Protein AF-A0A536RAP9-F1 (afdb_monomer_lite)

Secondary structure (DSSP, 8-state):
------SSSSHHHHHHHHTTSS----------S----TTHHHHHHHHHHHHHHH-HHHHHHTTPPTT-S--PPPHHHHHHHHHHHHHHHHHHHHHHHHHHTT--SHHHHHHHHHHHHHHHHHHHHHHHHHH--HHHHHHHHHHHHHHHHHHHHHHTTSPP-HHHHHHHHHHHTPPP-------EEEEEEEESSHHHHHHHHHHTT--TTEEE-SSSSEEEEEEEESSSS--

pLDDT: mean 78.61, std 17.73, range [31.3, 97.19]

Structure (mmCIF, N/CA/C/O backbone):
data_AF-A0A536RAP9-F1
#
_entry.id   AF-A0A536RAP9-F1
#
loop_
_atom_site.group_PDB
_atom_site.id
_atom_site.type_symbol
_atom_site.label_atom_id
_atom_site.label_alt_id
_atom_site.label_comp_id
_atom_site.label_asym_id
_atom_site.label_entity_id
_atom_site.label_seq_id
_atom_site.pdbx_PDB_ins_code
_atom_site.Cartn_x
_atom_site.Cartn_y
_atom_site.Cartn_z
_atom_site.occupancy
_atom_site.B_iso_or_equiv
_atom_site.auth_seq_id
_atom_site.auth_comp_id
_atom_site.auth_asym_id
_atom_site.auth_atom_id
_atom_site.pdbx_PDB_model_num
ATOM 1 N N . MET A 1 1 ? 15.171 -56.884 -72.471 1.00 35.56 1 MET A N 1
ATOM 2 C CA . MET A 1 1 ? 15.468 -56.723 -71.031 1.00 35.56 1 MET A CA 1
ATOM 3 C C . MET A 1 1 ? 15.662 -55.242 -70.742 1.00 35.56 1 MET A C 1
ATOM 5 O O . MET A 1 1 ? 16.452 -54.644 -71.452 1.00 35.56 1 MET A O 1
ATOM 9 N N . SER A 1 2 ? 14.926 -54.726 -69.743 1.00 38.09 2 SER A N 1
ATOM 10 C CA . SER A 1 2 ? 15.076 -53.452 -68.998 1.00 38.09 2 SER A CA 1
ATOM 11 C C . SER A 1 2 ? 15.139 -52.134 -69.790 1.00 38.09 2 SER A C 1
ATOM 13 O O . SER A 1 2 ? 15.926 -51.990 -70.705 1.00 38.09 2 SER A O 1
ATOM 15 N N . GLY A 1 3 ? 14.389 -51.076 -69.483 1.00 31.30 3 GLY A N 1
ATOM 16 C CA . GLY A 1 3 ? 13.709 -50.692 -68.243 1.00 31.30 3 GLY A CA 1
ATOM 17 C C . GLY A 1 3 ? 13.968 -49.192 -68.015 1.00 31.30 3 GLY A C 1
ATOM 18 O O . GLY A 1 3 ? 15.116 -48.763 -68.017 1.00 31.30 3 GLY A O 1
ATOM 19 N N . ALA A 1 4 ? 12.904 -48.398 -67.894 1.00 44.09 4 ALA A N 1
ATOM 20 C CA . ALA A 1 4 ? 12.899 -46.932 -67.800 1.00 44.09 4 ALA A CA 1
ATOM 21 C C . ALA A 1 4 ? 13.777 -46.334 -66.676 1.00 44.09 4 ALA A C 1
ATOM 23 O O . ALA A 1 4 ? 13.925 -46.960 -65.625 1.00 44.09 4 ALA A O 1
ATOM 24 N N . PRO A 1 5 ? 14.207 -45.057 -66.816 1.00 43.62 5 PRO A N 1
ATOM 25 C CA . PRO A 1 5 ? 14.126 -44.167 -65.655 1.00 43.62 5 PRO A CA 1
ATOM 26 C C . PRO A 1 5 ? 13.826 -42.689 -66.007 1.00 43.62 5 PRO A C 1
ATOM 28 O O . PRO A 1 5 ? 14.612 -41.802 -65.699 1.00 43.62 5 PRO A O 1
ATOM 31 N N . THR A 1 6 ? 12.659 -42.364 -66.568 1.00 46.41 6 THR A N 1
ATOM 32 C CA . THR A 1 6 ? 12.178 -40.959 -66.672 1.00 46.41 6 THR A CA 1
ATOM 33 C C . THR A 1 6 ? 11.353 -40.495 -65.461 1.00 46.41 6 THR A C 1
ATOM 35 O O . THR A 1 6 ? 10.702 -39.457 -65.503 1.00 46.41 6 THR A O 1
ATOM 38 N N . ARG A 1 7 ? 11.394 -41.225 -64.335 1.00 47.66 7 ARG A N 1
ATOM 39 C CA . ARG A 1 7 ? 10.591 -40.940 -63.123 1.00 47.66 7 ARG A CA 1
ATOM 40 C C . ARG A 1 7 ? 11.354 -40.374 -61.915 1.00 47.66 7 ARG A C 1
ATOM 42 O O . ARG A 1 7 ? 10.775 -40.300 -60.839 1.00 47.66 7 ARG A O 1
ATOM 49 N N . ARG A 1 8 ? 12.625 -39.969 -62.043 1.00 47.34 8 ARG A N 1
ATOM 50 C CA . ARG A 1 8 ? 13.428 -39.513 -60.880 1.00 47.34 8 ARG A CA 1
ATOM 51 C C . ARG A 1 8 ? 13.835 -38.039 -60.846 1.00 47.34 8 ARG A C 1
ATOM 53 O O . ARG A 1 8 ? 14.345 -37.611 -59.822 1.00 47.34 8 ARG A O 1
ATOM 60 N N . ALA A 1 9 ? 13.569 -37.248 -61.885 1.00 45.75 9 ALA A N 1
ATOM 61 C CA . ALA A 1 9 ? 13.972 -35.834 -61.901 1.00 45.75 9 ALA A CA 1
ATOM 62 C C . ALA A 1 9 ? 12.904 -34.857 -61.363 1.00 45.75 9 ALA A C 1
ATOM 64 O O . ALA A 1 9 ? 13.236 -33.743 -60.975 1.00 45.75 9 ALA A O 1
ATOM 65 N N . LEU A 1 10 ? 11.631 -35.266 -61.292 1.00 44.78 10 LEU A N 1
ATOM 66 C CA . LEU A 1 10 ? 10.524 -34.401 -60.843 1.00 44.78 10 LEU A CA 1
ATOM 67 C C . LEU A 1 10 ? 10.260 -34.447 -59.329 1.00 44.78 10 LEU A C 1
ATOM 69 O O . LEU A 1 10 ? 9.594 -33.562 -58.802 1.00 44.78 10 LEU A O 1
ATOM 73 N N . ALA A 1 11 ? 10.806 -35.433 -58.611 1.00 46.78 11 ALA A N 1
ATOM 74 C CA . ALA A 1 11 ? 10.650 -35.532 -57.157 1.00 46.78 11 ALA A CA 1
ATOM 75 C C . ALA A 1 11 ? 11.582 -34.573 -56.388 1.00 46.78 11 ALA A C 1
ATOM 77 O O . ALA A 1 11 ? 11.271 -34.167 -55.272 1.00 46.78 11 ALA A O 1
ATOM 78 N N . SER A 1 12 ? 12.703 -34.169 -56.992 1.00 48.41 12 SER A N 1
ATOM 79 C CA . SER A 1 12 ? 13.736 -33.351 -56.339 1.00 48.41 12 SER A CA 1
ATOM 80 C C . SER A 1 12 ? 13.372 -31.866 -56.259 1.00 48.41 12 SER A C 1
ATOM 82 O O . SER A 1 12 ? 13.801 -31.179 -55.339 1.00 48.41 12 SER A O 1
ATOM 84 N N . VAL A 1 13 ? 12.565 -31.367 -57.201 1.00 50.75 13 VAL A N 1
ATOM 85 C CA . VAL A 1 13 ? 12.157 -29.950 -57.242 1.00 50.75 13 VAL A CA 1
ATOM 86 C C . VAL A 1 13 ? 11.008 -29.678 -56.263 1.00 50.75 13 VAL A C 1
ATOM 88 O O . VAL A 1 13 ? 10.956 -28.616 -55.651 1.00 50.75 13 VAL A O 1
ATOM 91 N N . PHE A 1 14 ? 10.138 -30.664 -56.021 1.00 46.69 14 PHE A N 1
ATOM 92 C CA . PHE A 1 14 ? 9.034 -30.529 -55.062 1.00 46.69 14 PHE A CA 1
ATOM 93 C C . PHE A 1 14 ? 9.473 -30.685 -53.594 1.00 46.69 14 PHE A C 1
ATOM 95 O O . PHE A 1 14 ? 8.841 -30.123 -52.703 1.00 46.69 14 PHE A O 1
ATOM 102 N N . ALA A 1 15 ? 10.582 -31.386 -53.329 1.00 49.09 15 ALA A N 1
ATOM 103 C CA . ALA A 1 15 ? 11.133 -31.540 -51.978 1.00 49.09 15 ALA A CA 1
ATOM 104 C C . ALA A 1 15 ? 11.856 -30.277 -51.459 1.00 49.09 15 ALA A C 1
ATOM 106 O O . ALA A 1 15 ? 11.928 -30.067 -50.251 1.00 49.09 15 ALA A O 1
ATOM 107 N N . LEU A 1 16 ? 12.340 -29.404 -52.351 1.00 47.31 16 LEU A N 1
ATOM 108 C CA . LEU A 1 16 ? 12.947 -28.115 -51.984 1.00 47.31 16 LEU A CA 1
ATOM 109 C C . LEU A 1 16 ? 11.912 -27.003 -51.746 1.00 47.31 16 LEU A C 1
ATOM 111 O O . LEU A 1 16 ? 12.182 -26.079 -50.986 1.00 47.31 16 LEU A O 1
ATOM 115 N N . ALA A 1 17 ? 10.711 -27.114 -52.323 1.00 50.09 17 ALA A N 1
ATOM 116 C CA . ALA A 1 17 ? 9.630 -26.155 -52.090 1.00 50.09 17 ALA A CA 1
ATOM 117 C C . ALA A 1 17 ? 8.952 -26.335 -50.715 1.00 50.09 17 ALA A C 1
ATOM 119 O O . ALA A 1 17 ? 8.478 -25.364 -50.133 1.00 50.09 17 ALA A O 1
ATOM 120 N N . PHE A 1 18 ? 8.953 -27.552 -50.154 1.00 46.41 18 PHE A N 1
ATOM 121 C CA . PHE A 1 18 ? 8.350 -27.829 -48.841 1.00 46.41 18 PHE A CA 1
ATOM 122 C C . PHE A 1 18 ? 9.257 -27.499 -47.645 1.00 46.41 18 PHE A C 1
ATOM 124 O O . PHE A 1 18 ? 8.757 -27.307 -46.540 1.00 46.41 18 PHE A O 1
ATOM 131 N N . LEU A 1 19 ? 10.572 -27.368 -47.851 1.00 45.59 19 LEU A N 1
ATOM 132 C CA . LEU A 1 19 ? 11.508 -26.927 -46.805 1.00 45.59 19 LEU A CA 1
ATOM 133 C C . LEU A 1 19 ? 11.604 -25.396 -46.680 1.00 45.59 19 LEU A C 1
ATOM 135 O O . LEU A 1 19 ? 12.139 -24.905 -45.692 1.00 45.59 19 LEU A O 1
ATOM 139 N N . ALA A 1 20 ? 11.037 -24.640 -47.626 1.00 45.09 20 ALA A N 1
ATOM 140 C CA . ALA A 1 20 ? 10.973 -23.178 -47.570 1.00 45.09 20 ALA A CA 1
ATOM 141 C C . ALA A 1 20 ? 9.723 -22.637 -46.839 1.00 45.09 20 ALA A C 1
ATOM 143 O O . ALA A 1 20 ? 9.611 -21.434 -46.633 1.00 45.09 20 ALA A O 1
ATOM 144 N N . SER A 1 21 ? 8.790 -23.507 -46.423 1.00 42.50 21 SER A N 1
ATOM 145 C CA . SER A 1 21 ? 7.551 -23.114 -45.725 1.00 42.50 21 SER A CA 1
ATOM 146 C C . SER A 1 21 ? 7.625 -23.237 -44.193 1.00 42.50 21 SER A C 1
ATOM 148 O O . SER A 1 21 ? 6.618 -23.033 -43.515 1.00 42.50 21 SER A O 1
ATOM 150 N N . CYS A 1 22 ? 8.786 -23.578 -43.624 1.00 51.44 22 CYS A N 1
ATOM 151 C CA . CYS A 1 22 ? 8.958 -23.739 -42.172 1.00 51.44 22 CYS A CA 1
ATOM 152 C C . CYS A 1 22 ? 10.172 -22.992 -41.610 1.00 51.44 22 CYS A C 1
ATOM 154 O O . CYS A 1 22 ? 10.685 -23.333 -40.548 1.00 51.44 22 CYS A O 1
ATOM 156 N N . THR A 1 23 ? 10.602 -21.937 -42.291 1.00 48.38 23 THR A N 1
ATOM 157 C CA . THR A 1 23 ? 11.432 -20.904 -41.682 1.00 48.38 23 THR A CA 1
ATOM 158 C C . THR A 1 23 ? 10.703 -19.589 -41.853 1.00 48.38 23 THR A C 1
ATOM 160 O O . THR A 1 23 ? 11.045 -18.778 -42.710 1.00 48.38 23 THR A O 1
ATOM 163 N N . ASP A 1 24 ? 9.700 -19.371 -41.003 1.00 41.91 24 ASP A N 1
ATOM 164 C CA . ASP A 1 24 ? 9.404 -18.017 -40.553 1.00 41.91 24 ASP A CA 1
ATOM 165 C C . ASP A 1 24 ? 10.619 -17.583 -39.722 1.00 41.91 24 ASP A C 1
ATOM 167 O O . ASP A 1 24 ? 10.643 -17.604 -38.492 1.00 41.91 24 ASP A O 1
ATOM 171 N N . SER A 1 25 ? 11.723 -17.309 -40.420 1.00 42.72 25 SER A N 1
ATOM 172 C CA . SER A 1 25 ? 12.807 -16.514 -39.893 1.00 42.72 25 SER A CA 1
ATOM 173 C C . SER A 1 25 ? 12.235 -15.114 -39.804 1.00 42.72 25 SER A C 1
ATOM 175 O O . SER A 1 25 ? 12.499 -14.265 -40.657 1.00 42.72 25 SER A O 1
ATOM 177 N N . GLY A 1 26 ? 11.416 -14.900 -38.772 1.00 42.16 26 GLY A N 1
ATOM 178 C CA . GLY A 1 26 ? 11.190 -13.595 -38.205 1.00 42.16 26 GLY A CA 1
ATOM 179 C C . GLY A 1 26 ? 12.568 -13.065 -37.866 1.00 42.16 26 GLY A C 1
ATOM 180 O O . GLY A 1 26 ? 13.097 -13.319 -36.785 1.00 42.16 26 GLY A O 1
ATOM 181 N N . GLN A 1 27 ? 13.189 -12.389 -38.838 1.00 39.78 27 GLN A N 1
ATOM 182 C CA . GLN A 1 27 ? 14.303 -11.496 -38.592 1.00 39.78 27 GLN A CA 1
ATOM 183 C C . GLN A 1 27 ? 13.917 -10.732 -37.331 1.00 39.78 27 GLN A C 1
ATOM 185 O O . GLN A 1 27 ? 12.792 -10.213 -37.293 1.00 39.78 27 GLN A O 1
ATOM 190 N N . PRO A 1 28 ? 14.774 -10.688 -36.291 1.00 47.03 28 PRO A N 1
ATOM 191 C CA . PRO A 1 28 ? 14.495 -9.823 -35.165 1.00 47.03 28 PRO A CA 1
ATOM 192 C C . PRO A 1 28 ? 14.262 -8.461 -35.796 1.00 47.03 28 PRO A C 1
ATOM 194 O O . PRO A 1 28 ? 15.152 -7.953 -36.486 1.00 47.03 28 PRO A O 1
ATOM 197 N N . LYS A 1 29 ? 13.023 -7.954 -35.690 1.00 47.19 29 LYS A N 1
ATOM 198 C CA . LYS A 1 29 ? 12.680 -6.628 -36.189 1.00 47.19 29 LYS A CA 1
ATOM 199 C C . LYS A 1 29 ? 13.792 -5.752 -35.656 1.00 47.19 29 LYS A C 1
ATOM 201 O O . LYS A 1 29 ? 13.962 -5.681 -34.438 1.00 47.19 29 LYS A O 1
ATOM 206 N N . SER A 1 30 ? 14.600 -5.200 -36.565 1.00 42.44 30 SER A N 1
ATOM 207 C CA . SER A 1 30 ? 15.551 -4.153 -36.227 1.00 42.44 30 SER A CA 1
ATOM 208 C C . SER A 1 30 ? 14.789 -3.240 -35.286 1.00 42.44 30 SER A C 1
ATOM 210 O O . SER A 1 30 ? 13.689 -2.799 -35.637 1.00 42.44 30 SER A O 1
ATOM 212 N N . ALA A 1 31 ? 15.280 -3.120 -34.051 1.00 49.88 31 ALA A N 1
ATOM 213 C CA . ALA A 1 31 ? 14.681 -2.252 -33.065 1.00 49.88 31 ALA A CA 1
ATOM 214 C C . ALA A 1 31 ? 14.751 -0.851 -33.669 1.00 49.88 31 ALA A C 1
ATOM 216 O O . ALA A 1 31 ? 15.762 -0.161 -33.552 1.00 49.88 31 ALA A O 1
ATOM 217 N N . GLY A 1 32 ? 13.689 -0.458 -34.382 1.00 46.69 32 GLY A N 1
ATOM 218 C CA . GLY A 1 32 ? 13.425 0.936 -34.676 1.00 46.69 32 GLY A CA 1
ATOM 219 C C . GLY A 1 32 ? 13.565 1.682 -33.353 1.00 46.69 32 GLY A C 1
ATOM 220 O O . GLY A 1 32 ? 13.280 1.075 -32.313 1.00 46.69 32 GLY A O 1
ATOM 221 N N . PRO A 1 33 ? 14.075 2.925 -33.367 1.00 52.72 33 PRO A N 1
ATOM 222 C CA . PRO A 1 33 ? 14.450 3.652 -32.156 1.00 52.72 33 PRO A CA 1
ATOM 223 C C . PRO A 1 33 ? 13.371 3.432 -31.101 1.00 52.72 33 PRO A C 1
ATOM 225 O O . PRO A 1 33 ? 12.219 3.790 -31.348 1.00 52.72 33 PRO A O 1
ATOM 228 N N . SER A 1 34 ? 13.704 2.703 -30.023 1.00 60.69 34 SER A N 1
ATOM 229 C CA . SER A 1 34 ? 12.669 2.140 -29.158 1.00 60.69 34 SER A CA 1
ATOM 230 C C . SER A 1 34 ? 11.850 3.299 -28.619 1.00 60.69 34 SER A C 1
ATOM 232 O O . SER A 1 34 ? 12.355 4.105 -27.833 1.00 60.69 34 SER A O 1
ATOM 234 N N . ASN A 1 35 ? 10.599 3.404 -29.057 1.00 77.25 35 ASN A N 1
ATOM 235 C CA . ASN A 1 35 ? 9.668 4.404 -28.563 1.00 77.25 35 ASN A CA 1
ATOM 236 C C . ASN A 1 35 ? 9.108 3.942 -27.209 1.00 77.25 35 ASN A C 1
ATOM 238 O O . ASN A 1 35 ? 7.899 3.837 -27.013 1.00 77.25 35 ASN A O 1
ATOM 242 N N . ASP A 1 36 ? 10.015 3.580 -26.307 1.00 83.12 36 ASP A N 1
ATOM 243 C CA . ASP A 1 36 ? 9.719 3.016 -25.001 1.00 83.12 36 ASP A CA 1
ATOM 244 C C . ASP A 1 36 ? 9.837 4.101 -23.916 1.00 83.12 36 ASP A C 1
ATOM 246 O O . ASP A 1 36 ? 10.112 5.276 -24.186 1.00 83.12 36 ASP A O 1
ATOM 250 N N . VAL A 1 37 ? 9.568 3.738 -22.667 1.00 86.56 37 VAL A N 1
ATOM 251 C CA . VAL A 1 37 ? 9.410 4.689 -21.563 1.00 86.56 37 VAL A CA 1
ATOM 252 C C . VAL A 1 37 ? 10.762 5.246 -21.085 1.00 86.56 37 VAL A C 1
ATOM 254 O O . VAL A 1 37 ? 11.442 4.649 -20.252 1.00 86.56 37 VAL A O 1
ATOM 257 N N . ALA A 1 38 ? 11.130 6.451 -21.534 1.00 83.12 38 ALA A N 1
ATOM 258 C CA . ALA A 1 38 ? 12.402 7.101 -21.176 1.00 83.12 38 ALA A CA 1
ATOM 259 C C . ALA A 1 38 ? 12.587 7.368 -19.661 1.00 83.12 38 ALA A C 1
ATOM 261 O O . ALA A 1 38 ? 13.704 7.347 -19.151 1.00 83.12 38 ALA A O 1
ATOM 262 N N . GLY A 1 39 ? 11.495 7.602 -18.922 1.00 86.25 39 GLY A N 1
ATOM 263 C CA . GLY A 1 39 ? 11.512 7.881 -17.476 1.00 86.25 39 GLY A CA 1
ATOM 264 C C . GLY A 1 39 ? 11.499 6.642 -16.571 1.00 86.25 39 GLY A C 1
ATOM 265 O O . GLY A 1 39 ? 11.387 6.776 -15.351 1.00 86.25 39 GLY A O 1
ATOM 266 N N . ALA A 1 40 ? 11.587 5.438 -17.137 1.00 89.25 40 ALA A N 1
ATOM 267 C CA . ALA A 1 40 ? 11.342 4.200 -16.404 1.00 89.25 40 ALA A CA 1
ATOM 268 C C . ALA A 1 40 ? 12.273 3.922 -15.210 1.00 89.25 40 ALA A C 1
ATOM 270 O O . ALA A 1 40 ? 11.765 3.426 -14.206 1.00 89.25 40 ALA A O 1
ATOM 271 N N . PRO A 1 41 ? 13.575 4.282 -15.214 1.00 93.00 41 PRO A N 1
ATOM 272 C CA . PRO A 1 41 ? 14.418 4.111 -14.029 1.00 93.00 41 PRO A CA 1
ATOM 273 C C . PRO A 1 41 ? 13.913 4.879 -12.804 1.00 93.00 41 PRO A C 1
ATOM 275 O O . PRO A 1 41 ? 13.977 4.375 -11.686 1.00 93.00 41 PRO A O 1
ATOM 278 N N . LYS A 1 42 ? 13.369 6.088 -12.997 1.00 94.50 42 LYS A N 1
ATOM 279 C CA . LYS A 1 42 ? 12.765 6.853 -11.900 1.00 94.50 42 LYS A CA 1
ATOM 280 C C . LYS A 1 42 ? 11.480 6.178 -11.419 1.00 94.50 42 LYS A C 1
ATOM 282 O O . LYS A 1 42 ? 11.337 5.954 -10.225 1.00 94.50 42 LYS A O 1
ATOM 287 N N . LEU A 1 43 ? 10.607 5.781 -12.345 1.00 95.06 43 LEU A N 1
ATOM 288 C CA . LEU A 1 43 ? 9.347 5.106 -12.014 1.00 95.06 43 LEU A CA 1
ATOM 289 C C . LEU A 1 43 ? 9.579 3.780 -11.274 1.00 95.06 43 LEU A C 1
ATOM 291 O O . LEU A 1 43 ? 8.853 3.466 -10.338 1.00 95.06 43 LEU A O 1
ATOM 295 N N . ALA A 1 44 ? 10.626 3.034 -11.622 1.00 95.56 44 ALA A N 1
ATOM 296 C CA . ALA A 1 44 ? 11.007 1.825 -10.901 1.00 95.56 44 ALA A CA 1
ATOM 297 C C . ALA A 1 44 ? 11.444 2.123 -9.452 1.00 95.56 44 ALA A C 1
ATOM 299 O O . ALA A 1 44 ? 11.058 1.404 -8.531 1.00 95.56 44 ALA A O 1
ATOM 300 N N . ARG A 1 45 ? 12.200 3.204 -9.218 1.00 95.50 45 ARG A N 1
ATOM 301 C CA . ARG A 1 45 ? 12.564 3.638 -7.856 1.00 95.50 45 ARG A CA 1
ATOM 302 C C . ARG A 1 45 ? 11.350 4.109 -7.058 1.00 95.50 45 ARG A C 1
ATOM 304 O O . ARG A 1 45 ? 11.213 3.716 -5.903 1.00 95.50 45 ARG A O 1
ATOM 311 N N . ASP A 1 46 ? 10.470 4.893 -7.678 1.00 95.12 46 ASP A N 1
ATOM 312 C CA . ASP A 1 46 ? 9.242 5.391 -7.050 1.00 95.12 46 ASP A CA 1
ATOM 313 C C . ASP A 1 46 ? 8.322 4.219 -6.653 1.00 95.12 46 ASP A C 1
ATOM 315 O O . ASP A 1 46 ? 7.834 4.164 -5.523 1.00 95.12 46 ASP A O 1
ATOM 319 N N . ALA A 1 47 ? 8.174 3.213 -7.525 1.00 95.19 47 ALA A N 1
ATOM 320 C CA . ALA A 1 47 ? 7.464 1.973 -7.210 1.00 95.19 47 ALA A CA 1
ATOM 321 C C . ALA A 1 47 ? 8.124 1.196 -6.058 1.00 95.19 47 ALA A C 1
ATOM 323 O O . ALA A 1 47 ? 7.433 0.699 -5.170 1.00 95.19 47 ALA A O 1
ATOM 324 N N . GLY A 1 48 ? 9.458 1.123 -6.030 1.00 92.81 48 GLY A N 1
ATOM 325 C CA . GLY A 1 48 ? 10.198 0.518 -4.920 1.00 92.81 48 GLY A CA 1
ATOM 326 C C . GLY A 1 48 ? 9.941 1.219 -3.583 1.00 92.81 48 GLY A C 1
ATOM 327 O O . GLY A 1 48 ? 9.746 0.551 -2.571 1.00 92.81 48 GLY A O 1
ATOM 328 N N . ALA A 1 49 ? 9.874 2.552 -3.571 1.00 91.75 49 ALA A N 1
ATOM 329 C CA . ALA A 1 49 ? 9.541 3.321 -2.373 1.00 91.75 49 ALA A CA 1
ATOM 330 C C . ALA A 1 49 ? 8.100 3.061 -1.896 1.00 91.75 49 ALA A C 1
ATOM 332 O O . ALA A 1 49 ? 7.874 2.882 -0.699 1.00 91.75 49 ALA A O 1
ATOM 333 N N . LEU A 1 50 ? 7.138 2.972 -2.823 1.00 92.06 50 LEU A N 1
ATOM 334 C CA . LEU A 1 50 ? 5.750 2.613 -2.511 1.00 92.06 50 LEU A CA 1
ATOM 335 C C . LEU A 1 50 ? 5.640 1.207 -1.911 1.00 92.06 50 LEU A C 1
ATOM 337 O O . LEU A 1 50 ? 4.966 1.018 -0.899 1.00 92.06 50 LEU A O 1
ATOM 341 N N . LEU A 1 51 ? 6.335 0.229 -2.495 1.00 91.69 51 LEU A N 1
ATOM 342 C CA . LEU A 1 51 ? 6.348 -1.143 -1.990 1.00 91.69 51 LEU A CA 1
ATOM 343 C C . LEU A 1 51 ? 7.025 -1.244 -0.618 1.00 91.69 51 LEU A C 1
ATOM 345 O O . LEU A 1 51 ? 6.544 -1.996 0.229 1.00 91.69 51 LEU A O 1
ATOM 349 N N . LEU A 1 52 ? 8.086 -0.472 -0.352 1.00 88.56 52 LEU A N 1
ATOM 350 C CA . LEU A 1 52 ? 8.665 -0.366 0.995 1.00 88.56 52 LEU A CA 1
ATOM 351 C C . LEU A 1 52 ? 7.646 0.190 1.992 1.00 88.56 52 LEU A C 1
ATOM 353 O O . LEU A 1 52 ? 7.466 -0.384 3.062 1.00 88.56 52 LEU A O 1
ATOM 357 N N . GLN A 1 53 ? 6.931 1.254 1.623 1.00 84.62 53 GLN A N 1
ATOM 358 C CA . GLN A 1 53 ? 5.916 1.862 2.481 1.00 84.62 53 GLN A CA 1
ATOM 359 C C . GLN A 1 53 ? 4.727 0.925 2.743 1.00 84.62 53 GLN A C 1
ATOM 361 O O . GLN A 1 53 ? 4.154 0.952 3.824 1.00 84.62 53 GLN A O 1
ATOM 366 N N . ALA A 1 54 ? 4.354 0.071 1.791 1.00 84.94 54 ALA A N 1
ATOM 367 C CA . ALA A 1 54 ? 3.324 -0.945 2.004 1.00 84.94 54 ALA A CA 1
ATOM 368 C C . ALA A 1 54 ? 3.850 -2.186 2.755 1.00 84.94 54 ALA A C 1
ATOM 370 O O . ALA A 1 54 ? 3.074 -2.953 3.328 1.00 84.94 54 ALA A O 1
ATOM 371 N N . SER A 1 55 ? 5.166 -2.403 2.791 1.00 81.06 55 SER A N 1
ATOM 372 C CA . SER A 1 55 ? 5.767 -3.566 3.444 1.00 81.06 55 SER A CA 1
ATOM 373 C C . SER A 1 55 ? 5.680 -3.443 4.969 1.00 81.06 55 SER A C 1
ATOM 375 O O . SER A 1 55 ? 6.276 -2.564 5.588 1.00 81.06 55 SER A O 1
ATOM 377 N N . ALA A 1 56 ? 4.988 -4.387 5.615 1.00 65.88 56 ALA A N 1
ATOM 378 C CA . ALA A 1 56 ? 4.800 -4.407 7.072 1.00 65.88 56 ALA A CA 1
ATOM 379 C C . ALA A 1 56 ? 6.121 -4.444 7.878 1.00 65.88 56 ALA A C 1
ATOM 381 O O . ALA A 1 56 ? 6.155 -4.052 9.046 1.00 65.88 56 ALA A O 1
ATOM 382 N N . TYR A 1 57 ? 7.220 -4.889 7.261 1.00 62.50 57 TYR A N 1
ATOM 383 C CA . TYR A 1 57 ? 8.521 -5.039 7.909 1.00 62.50 57 TYR A CA 1
ATOM 384 C C . TYR A 1 57 ? 9.142 -3.720 8.406 1.00 62.50 57 TYR A C 1
ATOM 386 O O . TYR A 1 57 ? 9.662 -3.693 9.526 1.00 62.50 57 TYR A O 1
ATOM 394 N N . ASP A 1 58 ? 9.055 -2.623 7.643 1.00 59.31 58 ASP A N 1
ATOM 395 C CA . ASP A 1 58 ? 9.634 -1.332 8.060 1.00 59.31 58 ASP A CA 1
ATOM 396 C C . ASP A 1 58 ? 8.950 -0.790 9.328 1.00 59.31 58 ASP A C 1
ATOM 398 O O . ASP A 1 58 ? 9.584 -0.173 10.187 1.00 59.31 58 ASP A O 1
ATOM 402 N N . TYR A 1 59 ? 7.676 -1.133 9.526 1.00 57.88 59 TYR A N 1
ATOM 403 C CA . TYR A 1 59 ? 6.929 -0.806 10.742 1.00 57.88 59 TYR A CA 1
ATOM 404 C C . TYR A 1 59 ? 7.267 -1.720 11.914 1.00 57.88 59 TYR A C 1
ATOM 406 O O . TYR A 1 59 ? 7.292 -1.261 13.056 1.00 57.88 59 TYR A O 1
ATOM 414 N N . GLY A 1 60 ? 7.559 -2.993 11.637 1.00 52.53 60 GLY A N 1
ATOM 415 C CA . GLY A 1 60 ? 8.086 -3.920 12.632 1.00 52.53 60 GLY A CA 1
ATOM 416 C C . GLY A 1 60 ? 9.453 -3.477 13.162 1.00 52.53 60 GLY A C 1
ATOM 417 O O . GLY A 1 60 ? 9.706 -3.597 14.357 1.00 52.53 60 GLY A O 1
ATOM 418 N N . LEU A 1 61 ? 10.324 -2.927 12.305 1.00 54.44 61 LEU A N 1
ATOM 419 C CA . LEU A 1 61 ? 11.642 -2.396 12.687 1.00 54.44 61 LEU A CA 1
ATOM 420 C C . LEU A 1 61 ? 11.563 -1.196 13.641 1.00 54.44 61 LEU A C 1
ATOM 422 O O . LEU A 1 61 ? 12.315 -1.143 14.609 1.00 54.44 61 LEU A O 1
ATOM 426 N N . ALA A 1 62 ? 10.658 -0.246 13.387 1.00 51.31 62 ALA A N 1
ATOM 427 C CA . ALA A 1 62 ? 10.588 1.025 14.116 1.00 51.31 62 ALA A CA 1
ATOM 428 C C . ALA A 1 62 ? 10.137 0.908 15.589 1.00 51.31 62 ALA A C 1
ATOM 430 O O . ALA A 1 62 ? 10.103 1.913 16.295 1.00 51.31 62 ALA A O 1
ATOM 431 N N . GLY A 1 63 ? 9.741 -0.283 16.050 1.00 45.03 63 GLY A N 1
ATOM 432 C CA . GLY A 1 63 ? 9.310 -0.532 17.431 1.00 45.03 63 GLY A CA 1
ATOM 433 C C . GLY A 1 63 ? 10.019 -1.696 18.122 1.00 45.03 63 GLY A C 1
ATOM 434 O O . GLY A 1 63 ? 9.617 -2.062 19.223 1.00 45.03 63 GLY A O 1
ATOM 435 N N . ALA A 1 64 ? 11.030 -2.302 17.491 1.00 46.22 64 ALA A N 1
ATOM 436 C CA . ALA A 1 64 ? 11.678 -3.505 18.004 1.00 46.22 64 ALA A CA 1
ATOM 437 C C . ALA A 1 64 ? 13.033 -3.200 18.660 1.00 46.22 64 ALA A C 1
ATOM 439 O O . ALA A 1 64 ? 13.861 -2.476 18.109 1.00 46.22 64 ALA A O 1
ATOM 440 N N . LEU A 1 65 ? 13.280 -3.818 19.818 1.00 46.25 65 LEU A N 1
ATOM 441 C CA . LEU A 1 65 ? 14.615 -3.922 20.413 1.00 46.25 65 LEU A CA 1
ATOM 442 C C . LEU A 1 65 ? 15.496 -4.828 19.530 1.00 46.25 65 LEU A C 1
ATOM 444 O O . LEU A 1 65 ? 14.989 -5.752 18.881 1.00 46.25 65 LEU A O 1
ATOM 448 N N . SER A 1 66 ? 16.809 -4.573 19.481 1.00 49.81 66 SER A N 1
ATOM 449 C CA . SER A 1 66 ? 17.723 -5.382 18.665 1.00 49.81 66 SER A CA 1
ATOM 450 C C . SER A 1 66 ? 17.645 -6.866 19.070 1.00 49.81 66 SER A C 1
ATOM 452 O O . SER A 1 66 ? 17.591 -7.203 20.249 1.00 49.81 66 SER A O 1
ATOM 454 N N . GLY A 1 67 ? 17.580 -7.767 18.080 1.00 51.09 67 GLY A N 1
ATOM 455 C CA . GLY A 1 67 ? 17.590 -9.223 18.297 1.00 51.09 67 GLY A CA 1
ATOM 456 C C . GLY A 1 67 ? 16.244 -9.959 18.198 1.00 51.09 67 GLY A C 1
ATOM 457 O O . GLY A 1 67 ? 16.250 -11.187 18.156 1.00 51.09 67 GLY A O 1
ATOM 458 N N . GLN A 1 68 ? 15.093 -9.281 18.090 1.00 53.91 68 GLN A N 1
ATOM 459 C CA . GLN A 1 68 ? 13.811 -9.982 17.888 1.00 53.91 68 GLN A CA 1
ATOM 460 C C . GLN A 1 68 ? 13.625 -10.477 16.440 1.00 53.91 68 GLN A C 1
ATOM 462 O O . GLN A 1 68 ? 13.557 -9.671 15.506 1.00 53.91 68 GLN A O 1
ATOM 467 N N . GLN A 1 69 ? 13.493 -11.803 16.277 1.00 55.69 69 GLN A N 1
ATOM 468 C CA . GLN A 1 69 ? 13.210 -12.478 14.997 1.00 55.69 69 GLN A CA 1
ATOM 469 C C . GLN A 1 69 ? 11.750 -12.342 14.537 1.00 55.69 69 GLN A C 1
ATOM 471 O O . GLN A 1 69 ? 11.491 -12.326 13.339 1.00 55.69 69 GLN A O 1
ATOM 476 N N . THR A 1 70 ? 10.792 -12.229 15.464 1.00 56.38 70 THR A N 1
ATOM 477 C CA . THR A 1 70 ? 9.362 -12.037 15.157 1.00 56.38 70 THR A CA 1
ATOM 478 C C . THR A 1 70 ? 8.911 -10.680 15.672 1.00 56.38 70 THR A C 1
ATOM 480 O O . THR A 1 70 ? 9.235 -10.313 16.799 1.00 56.38 70 THR A O 1
ATOM 483 N N . ARG A 1 71 ? 8.174 -9.928 14.848 1.00 63.41 71 ARG A N 1
ATOM 484 C CA . ARG A 1 71 ? 7.747 -8.558 15.153 1.00 63.41 71 ARG A CA 1
ATOM 485 C C . ARG A 1 71 ? 6.264 -8.402 14.854 1.00 63.41 71 ARG A C 1
ATOM 487 O O . ARG A 1 71 ? 5.818 -8.733 13.759 1.00 63.41 71 ARG A O 1
ATOM 494 N N . THR A 1 72 ? 5.514 -7.892 15.823 1.00 61.78 72 THR A N 1
ATOM 495 C CA . THR A 1 72 ? 4.061 -7.728 15.713 1.00 61.78 72 THR A CA 1
ATOM 496 C C . THR A 1 72 ? 3.735 -6.290 15.334 1.00 61.78 72 THR A C 1
ATOM 498 O O . THR A 1 72 ? 4.095 -5.360 16.053 1.00 61.78 72 THR A O 1
ATOM 501 N N . VAL A 1 73 ? 3.029 -6.095 14.220 1.00 62.66 73 VAL A N 1
ATOM 502 C CA . VAL A 1 73 ? 2.534 -4.777 13.806 1.00 62.66 73 VAL A CA 1
ATOM 503 C C . VAL A 1 73 ? 1.071 -4.652 14.216 1.00 62.66 73 VAL A C 1
ATOM 505 O O . VAL A 1 73 ? 0.244 -5.480 13.844 1.00 62.66 73 VAL A O 1
ATOM 508 N N . ALA A 1 74 ? 0.741 -3.612 14.983 1.00 64.44 74 ALA A N 1
ATOM 509 C CA . ALA A 1 74 ? -0.642 -3.333 15.357 1.00 64.44 74 ALA A CA 1
ATOM 510 C C . ALA A 1 74 ? -1.486 -2.994 14.115 1.00 64.44 74 ALA A C 1
ATOM 512 O O . ALA A 1 74 ? -1.105 -2.132 13.317 1.00 64.44 74 ALA A O 1
ATOM 513 N N . ALA A 1 75 ? -2.659 -3.622 13.991 1.00 67.31 75 ALA A N 1
ATOM 514 C CA . ALA A 1 75 ? -3.552 -3.479 12.839 1.00 67.31 75 ALA A CA 1
ATOM 515 C C . ALA A 1 75 ? -3.912 -2.016 12.527 1.00 67.31 75 ALA A C 1
ATOM 517 O O . ALA A 1 75 ? -3.815 -1.590 11.378 1.00 67.31 75 ALA A O 1
ATOM 518 N N . ALA A 1 76 ? -4.226 -1.215 13.551 1.00 65.81 76 ALA A N 1
ATOM 519 C CA . ALA A 1 76 ? -4.562 0.204 13.398 1.00 65.81 76 ALA A CA 1
ATOM 520 C C . ALA A 1 76 ? -3.405 1.041 12.812 1.00 65.81 76 ALA A C 1
ATOM 522 O O . ALA A 1 76 ? -3.621 1.935 11.986 1.00 65.81 76 ALA A O 1
ATOM 523 N N . ARG A 1 77 ? -2.160 0.724 13.195 1.00 67.94 77 ARG A N 1
ATOM 524 C CA . ARG A 1 77 ? -0.962 1.412 12.691 1.00 67.94 77 ARG A CA 1
ATOM 525 C C . ARG A 1 77 ? -0.739 1.094 11.215 1.00 67.94 77 ARG A C 1
ATOM 527 O O . ARG A 1 77 ? -0.495 2.008 10.434 1.00 67.94 77 ARG A O 1
ATOM 534 N N . TYR A 1 78 ? -0.894 -0.171 10.828 1.00 75.38 78 TYR A N 1
ATOM 535 C CA . TYR A 1 78 ? -0.790 -0.578 9.427 1.00 75.38 78 TYR A CA 1
ATOM 536 C C . TYR A 1 78 ? -1.943 -0.030 8.570 1.00 75.38 78 TYR A C 1
ATOM 538 O O . TYR A 1 78 ? -1.709 0.491 7.485 1.00 75.38 78 TYR A O 1
ATOM 546 N N . GLY A 1 79 ? -3.181 -0.037 9.075 1.00 78.12 79 GLY A N 1
ATOM 547 C CA . GLY A 1 79 ? -4.326 0.556 8.375 1.00 78.12 79 GLY A CA 1
ATOM 548 C C . GLY A 1 79 ? -4.157 2.059 8.107 1.00 78.12 79 GLY A C 1
ATOM 549 O O . GLY A 1 79 ? -4.513 2.545 7.036 1.00 78.12 79 GLY A O 1
ATOM 550 N N . THR A 1 80 ? -3.548 2.803 9.036 1.00 76.81 80 THR A N 1
ATOM 551 C CA . THR A 1 80 ? -3.231 4.231 8.832 1.00 76.81 80 THR A CA 1
ATOM 552 C C . THR A 1 80 ? -2.232 4.436 7.694 1.00 76.81 80 THR A C 1
ATOM 554 O O . THR A 1 80 ? -2.419 5.325 6.864 1.00 76.81 80 THR A O 1
ATOM 557 N N . VAL A 1 81 ? -1.202 3.590 7.628 1.00 79.56 81 VAL A N 1
ATOM 558 C CA . VAL A 1 81 ? -0.220 3.595 6.538 1.00 79.56 81 VAL A CA 1
ATOM 559 C C . VAL A 1 81 ? -0.898 3.311 5.206 1.00 79.56 81 VAL A C 1
ATOM 561 O O . VAL A 1 81 ? -0.773 4.120 4.290 1.00 79.56 81 VAL A O 1
ATOM 564 N N . MET A 1 82 ? -1.660 2.216 5.108 1.00 84.56 82 MET A N 1
ATOM 565 C CA . MET A 1 82 ? -2.313 1.830 3.854 1.00 84.56 82 MET A CA 1
ATOM 566 C C . MET A 1 82 ? -3.261 2.921 3.351 1.00 84.56 82 MET A C 1
ATOM 568 O O . MET A 1 82 ? -3.264 3.242 2.162 1.00 84.56 82 MET A O 1
ATOM 572 N N . ARG A 1 83 ? -3.977 3.595 4.258 1.00 81.44 83 ARG A N 1
ATOM 573 C CA . ARG A 1 83 ? -4.806 4.758 3.912 1.00 81.44 83 ARG A CA 1
ATOM 574 C C . ARG A 1 83 ? -3.985 5.916 3.330 1.00 81.44 83 ARG A C 1
ATOM 576 O O . ARG A 1 83 ? -4.437 6.565 2.394 1.00 81.44 83 ARG A O 1
ATOM 583 N N . GLY A 1 84 ? -2.780 6.157 3.847 1.00 79.69 84 GLY A N 1
ATOM 584 C CA . GLY A 1 84 ? -1.848 7.148 3.301 1.00 79.69 84 GLY A CA 1
ATOM 585 C C . GLY A 1 84 ? -1.251 6.758 1.943 1.00 79.69 84 GLY A C 1
ATOM 586 O O . GLY A 1 84 ? -0.972 7.637 1.133 1.00 79.69 84 G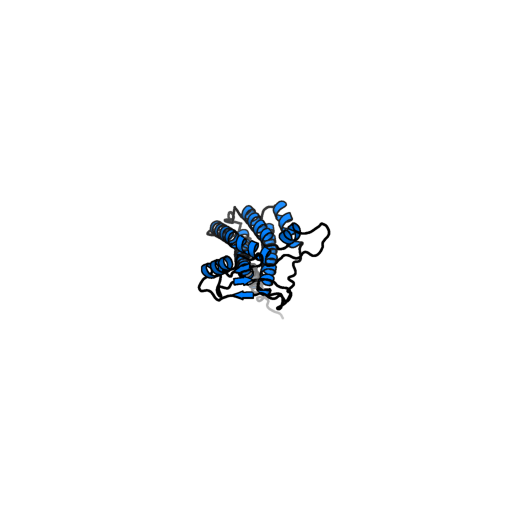LY A O 1
ATOM 587 N N . THR A 1 85 ? -1.088 5.459 1.664 1.00 83.94 85 THR A N 1
ATOM 588 C CA . THR A 1 85 ? -0.495 4.987 0.398 1.00 83.94 85 THR A CA 1
ATOM 589 C C . THR A 1 85 ? -1.412 5.147 -0.813 1.00 83.94 85 THR A C 1
ATOM 591 O O . THR A 1 85 ? -0.907 5.323 -1.919 1.00 83.94 85 THR A O 1
ATOM 594 N N . ALA A 1 86 ? -2.737 5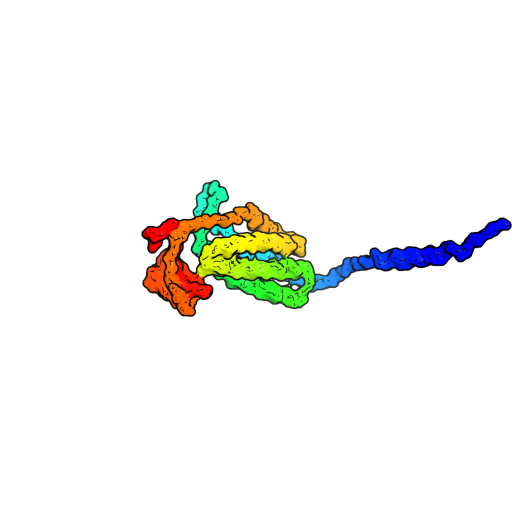.150 -0.629 1.00 85.44 86 ALA A N 1
ATOM 595 C CA . ALA A 1 86 ? -3.698 5.197 -1.734 1.00 85.44 86 ALA A CA 1
ATOM 596 C C . ALA A 1 86 ? -3.516 6.434 -2.637 1.00 85.44 86 ALA A C 1
ATOM 598 O O . ALA A 1 86 ? -3.457 6.310 -3.860 1.00 85.44 86 ALA A O 1
ATOM 599 N N . THR A 1 87 ? -3.348 7.623 -2.047 1.00 87.56 87 THR A N 1
ATOM 600 C CA . THR A 1 87 ? -3.120 8.870 -2.800 1.00 87.56 87 THR A CA 1
ATOM 601 C C . THR A 1 87 ? -1.796 8.840 -3.565 1.00 87.56 87 THR A C 1
ATOM 603 O O . THR A 1 87 ? -1.722 9.268 -4.720 1.00 87.56 87 THR A O 1
ATOM 606 N N . THR A 1 88 ? -0.742 8.310 -2.942 1.00 90.75 88 THR A N 1
ATOM 607 C CA . THR A 1 88 ? 0.590 8.230 -3.553 1.00 90.75 88 THR A CA 1
ATOM 608 C C . THR A 1 88 ? 0.610 7.226 -4.706 1.00 90.75 88 THR A C 1
ATOM 610 O O . THR A 1 88 ? 1.134 7.539 -5.773 1.00 90.75 88 THR A O 1
ATOM 613 N N . ILE A 1 89 ? -0.035 6.066 -4.541 1.00 92.88 89 ILE A N 1
ATOM 614 C CA . ILE A 1 89 ? -0.210 5.062 -5.601 1.00 92.88 89 ILE A CA 1
ATOM 615 C C . ILE A 1 89 ? -1.029 5.638 -6.761 1.00 92.88 89 ILE A C 1
ATOM 617 O O . ILE A 1 89 ? -0.632 5.507 -7.915 1.00 92.88 89 ILE A O 1
ATOM 621 N N . SER A 1 90 ? -2.124 6.349 -6.478 1.00 91.69 90 SER A N 1
ATOM 622 C CA . SER A 1 90 ? -2.920 7.008 -7.521 1.00 91.69 90 SER A CA 1
ATOM 623 C C . SER A 1 90 ? -2.096 8.017 -8.328 1.00 91.69 90 SER A C 1
ATOM 625 O O . SER A 1 90 ? -2.234 8.089 -9.548 1.00 91.69 90 SER A O 1
ATOM 627 N N . THR A 1 91 ? -1.231 8.788 -7.664 1.00 94.06 91 THR A N 1
ATOM 628 C CA . THR A 1 91 ? -0.342 9.762 -8.321 1.00 94.06 91 THR A CA 1
ATOM 629 C C . THR A 1 91 ? 0.708 9.062 -9.185 1.00 94.06 91 THR A C 1
ATOM 631 O O . THR A 1 91 ? 0.971 9.472 -10.320 1.00 94.06 91 THR A O 1
ATOM 634 N N . PHE A 1 92 ? 1.286 7.973 -8.673 1.00 94.81 92 PHE A N 1
ATOM 635 C CA . PHE A 1 92 ? 2.213 7.131 -9.421 1.00 94.81 92 PHE A CA 1
ATOM 636 C C . PHE A 1 92 ? 1.555 6.556 -10.681 1.00 94.81 92 PHE A C 1
ATOM 638 O O . PHE A 1 92 ? 2.102 6.704 -11.772 1.00 94.81 92 PHE A O 1
ATOM 645 N N . ASN A 1 93 ? 0.345 6.006 -10.570 1.00 94.00 93 ASN A N 1
ATOM 646 C CA . ASN A 1 93 ? -0.374 5.422 -11.704 1.00 94.00 93 ASN A CA 1
ATOM 647 C C . ASN A 1 93 ? -0.738 6.461 -12.768 1.00 94.00 93 ASN A C 1
ATOM 649 O O . ASN A 1 93 ? -0.572 6.196 -13.957 1.00 94.00 93 ASN A O 1
ATOM 653 N N . ALA A 1 94 ? -1.144 7.669 -12.366 1.00 94.06 94 ALA A N 1
ATOM 654 C CA . ALA A 1 94 ? -1.346 8.775 -13.304 1.00 94.06 94 ALA A CA 1
ATOM 655 C C . ALA A 1 94 ? -0.049 9.131 -14.055 1.00 94.06 94 ALA A C 1
ATOM 657 O O . ALA A 1 94 ? -0.066 9.371 -15.263 1.00 94.06 94 ALA A O 1
ATOM 658 N N . THR A 1 95 ? 1.091 9.104 -13.357 1.00 93.94 95 THR A N 1
ATOM 659 C CA . THR A 1 95 ? 2.410 9.353 -13.957 1.00 93.94 95 THR A CA 1
ATOM 660 C C . THR A 1 95 ? 2.806 8.238 -14.928 1.00 93.94 95 THR A C 1
ATOM 662 O O . THR A 1 95 ? 3.302 8.524 -16.017 1.00 93.94 95 THR A O 1
ATOM 665 N N . VAL A 1 96 ? 2.557 6.971 -14.579 1.00 93.75 96 VAL A N 1
ATOM 666 C CA . VAL A 1 96 ? 2.797 5.820 -15.464 1.00 93.75 96 VAL A CA 1
ATOM 667 C C . VAL A 1 96 ? 1.917 5.894 -16.709 1.00 93.75 96 VAL A C 1
ATOM 669 O O . VAL A 1 96 ? 2.420 5.696 -17.814 1.00 93.75 96 VAL A O 1
ATOM 672 N N . LEU A 1 97 ? 0.634 6.228 -16.563 1.00 93.00 97 LEU A N 1
ATOM 673 C CA . LEU A 1 97 ? -0.280 6.389 -17.692 1.00 93.00 97 LEU A CA 1
ATOM 674 C C . LEU A 1 97 ? 0.217 7.476 -18.654 1.00 93.00 97 LEU A C 1
ATOM 676 O O . LEU A 1 97 ? 0.355 7.227 -19.850 1.00 93.00 97 LEU A O 1
ATOM 680 N N . ALA A 1 98 ? 0.581 8.650 -18.130 1.00 91.88 98 ALA A N 1
ATOM 681 C CA . ALA A 1 98 ? 1.151 9.731 -18.933 1.00 91.88 98 ALA A CA 1
ATOM 682 C C . ALA A 1 98 ? 2.463 9.318 -19.625 1.00 91.88 98 ALA A C 1
ATOM 684 O O . ALA A 1 98 ? 2.713 9.686 -20.771 1.00 91.88 98 ALA A O 1
ATOM 685 N N . ALA A 1 99 ? 3.295 8.519 -18.953 1.00 89.56 99 ALA A N 1
ATOM 686 C CA . ALA A 1 99 ? 4.559 8.037 -19.497 1.00 89.56 99 ALA A CA 1
ATOM 687 C C . ALA A 1 99 ? 4.399 6.924 -20.553 1.00 89.56 99 ALA A C 1
ATOM 689 O O . ALA A 1 99 ? 5.342 6.678 -21.307 1.00 89.56 99 ALA A O 1
ATOM 690 N N . THR A 1 100 ? 3.241 6.256 -20.618 1.00 92.12 100 THR A N 1
ATOM 691 C CA . THR A 1 100 ? 3.004 5.065 -21.458 1.00 92.12 100 THR A CA 1
ATOM 692 C C . THR A 1 100 ? 1.985 5.263 -22.585 1.00 92.12 100 THR A C 1
ATOM 694 O O . THR A 1 100 ? 1.899 4.379 -23.439 1.00 92.12 100 THR A O 1
ATOM 697 N N . LEU A 1 101 ? 1.265 6.396 -22.614 1.00 87.00 101 LEU A N 1
ATOM 698 C CA . LEU A 1 101 ? 0.130 6.685 -23.509 1.00 87.00 101 LEU A CA 1
ATOM 699 C C . LEU A 1 101 ? 0.401 6.352 -24.990 1.00 87.00 101 LEU A C 1
ATOM 701 O O . LEU A 1 101 ? -0.391 5.650 -25.607 1.00 87.00 101 LEU A O 1
ATOM 705 N N . ASP A 1 102 ? 1.562 6.764 -25.509 1.00 85.81 102 ASP A N 1
ATOM 706 C CA . ASP A 1 102 ? 1.969 6.563 -26.912 1.00 85.81 102 ASP A CA 1
ATOM 707 C C . ASP A 1 102 ? 3.267 5.754 -27.041 1.00 85.81 102 ASP A C 1
ATOM 709 O O . ASP A 1 102 ? 4.014 5.879 -28.016 1.00 85.81 102 ASP A O 1
ATOM 713 N N . ARG A 1 103 ? 3.601 4.969 -26.012 1.00 87.00 103 ARG A N 1
ATOM 714 C CA . ARG A 1 103 ? 4.832 4.171 -25.985 1.00 87.00 103 ARG A CA 1
ATOM 715 C C . ARG A 1 103 ? 4.537 2.719 -26.307 1.00 87.00 103 ARG A C 1
ATOM 717 O O . ARG A 1 103 ? 3.465 2.198 -26.017 1.00 87.00 103 ARG A O 1
ATOM 724 N N . THR A 1 104 ? 5.522 2.043 -26.874 1.00 86.12 104 THR A N 1
ATOM 725 C CA . THR A 1 104 ? 5.474 0.606 -27.150 1.00 86.12 104 THR A CA 1
ATOM 726 C C . THR A 1 104 ? 6.849 0.022 -26.891 1.00 86.12 104 THR A C 1
ATOM 728 O O . THR A 1 104 ? 7.841 0.561 -27.384 1.00 86.12 104 THR A O 1
ATOM 731 N N . GLY A 1 105 ? 6.908 -1.079 -26.151 1.00 87.88 105 GLY A N 1
ATOM 732 C CA . GLY A 1 105 ? 8.163 -1.746 -25.847 1.00 87.88 105 GLY A CA 1
ATOM 733 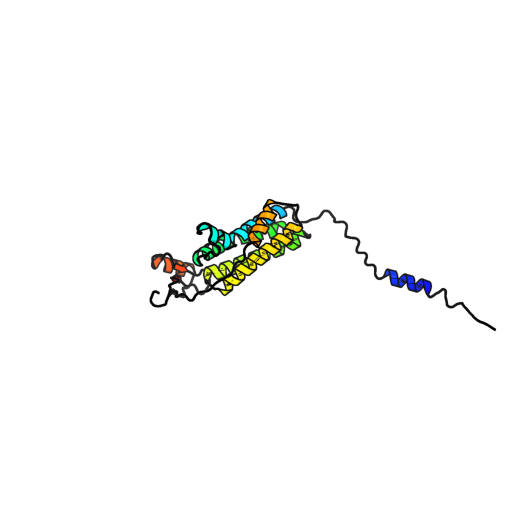C C . GLY A 1 105 ? 8.121 -2.547 -24.545 1.00 87.88 105 GLY A C 1
ATOM 734 O O . GLY A 1 105 ? 7.137 -2.476 -23.797 1.00 87.88 105 GLY A O 1
ATOM 735 N N . PRO A 1 106 ? 9.188 -3.316 -24.278 1.00 90.62 106 PRO A N 1
ATOM 736 C CA . PRO A 1 106 ? 9.264 -4.231 -23.143 1.00 90.62 106 PRO A CA 1
ATOM 737 C C . PRO A 1 106 ? 9.173 -3.528 -21.783 1.00 90.62 106 PRO A C 1
ATOM 739 O O . PRO A 1 106 ? 8.680 -4.123 -20.824 1.00 90.62 106 PRO A O 1
ATOM 742 N N . ILE A 1 107 ? 9.617 -2.269 -21.672 1.00 93.12 107 ILE A N 1
ATOM 743 C CA . ILE A 1 107 ? 9.539 -1.526 -20.410 1.00 93.12 107 ILE A CA 1
ATOM 744 C C . ILE A 1 107 ? 8.081 -1.177 -20.111 1.00 93.12 107 ILE A C 1
ATOM 746 O O . ILE A 1 107 ? 7.613 -1.437 -19.002 1.00 93.12 107 ILE A O 1
ATOM 750 N N . ARG A 1 108 ? 7.331 -0.652 -21.090 1.00 93.38 108 ARG A N 1
ATOM 751 C CA . ARG A 1 108 ? 5.882 -0.425 -20.941 1.00 93.38 108 ARG A CA 1
ATOM 752 C C . ARG A 1 108 ? 5.140 -1.704 -20.547 1.00 93.38 108 ARG A C 1
ATOM 754 O O . ARG A 1 108 ? 4.318 -1.660 -19.635 1.00 93.38 108 ARG A O 1
ATOM 761 N N . GLU A 1 109 ? 5.429 -2.821 -21.213 1.00 93.69 109 GLU A N 1
ATOM 762 C CA . GLU A 1 109 ? 4.780 -4.121 -20.966 1.00 93.69 109 GLU A CA 1
ATOM 763 C C . GLU A 1 109 ? 4.965 -4.629 -19.532 1.00 93.69 109 GLU A C 1
ATOM 765 O O . GLU A 1 109 ? 4.130 -5.379 -19.036 1.00 93.69 109 GLU A O 1
ATOM 770 N N . LYS A 1 110 ? 6.028 -4.200 -18.846 1.00 95.06 110 LYS A N 1
ATOM 771 C CA . LYS A 1 110 ? 6.302 -4.538 -17.442 1.00 95.06 110 LYS A CA 1
ATOM 772 C C . LYS A 1 110 ? 5.819 -3.466 -16.469 1.00 95.06 110 LYS A C 1
ATOM 774 O O . LYS A 1 110 ? 5.377 -3.783 -15.367 1.00 95.06 110 LYS A O 1
ATOM 779 N N . LEU A 1 111 ? 5.886 -2.200 -16.872 1.00 94.38 111 LEU A N 1
ATOM 780 C CA . LEU A 1 111 ? 5.517 -1.059 -16.043 1.00 94.38 111 LEU A CA 1
ATOM 781 C C . LEU A 1 111 ? 3.998 -0.933 -15.852 1.00 94.38 111 LEU A C 1
ATOM 783 O O . LEU A 1 111 ? 3.564 -0.620 -14.747 1.00 94.38 111 LEU A O 1
ATOM 787 N N . VAL A 1 112 ? 3.195 -1.200 -16.889 1.00 94.94 112 VAL A N 1
ATOM 788 C CA . VAL A 1 112 ? 1.724 -1.127 -16.791 1.00 94.94 112 VAL A CA 1
ATOM 789 C C . VAL A 1 112 ? 1.178 -2.169 -15.801 1.00 94.94 112 VAL A C 1
ATOM 791 O O . VAL A 1 112 ? 0.540 -1.758 -14.835 1.00 94.94 112 VAL A O 1
ATOM 794 N N . PRO A 1 113 ? 1.517 -3.473 -15.897 1.00 96.19 113 PRO A N 1
ATOM 795 C CA . PRO A 1 113 ? 1.072 -4.454 -14.903 1.00 96.19 113 PRO A CA 1
ATOM 796 C C . PRO A 1 113 ? 1.582 -4.187 -13.481 1.00 96.19 113 PRO A C 1
ATOM 798 O O . PRO A 1 113 ? 0.948 -4.601 -12.511 1.00 96.19 113 PRO A O 1
ATOM 801 N N . LEU A 1 114 ? 2.741 -3.531 -13.329 1.00 96.75 114 LEU A N 1
ATOM 802 C CA . LEU A 1 114 ? 3.227 -3.088 -12.021 1.00 96.75 114 LEU A CA 1
ATOM 803 C C . LEU A 1 114 ? 2.315 -2.000 -11.434 1.00 96.75 114 LEU A C 1
ATOM 805 O O . LEU A 1 114 ? 1.940 -2.098 -10.270 1.00 96.75 114 LEU A O 1
ATOM 809 N N . ALA A 1 115 ? 1.940 -0.995 -12.228 1.00 95.81 115 ALA A N 1
ATOM 810 C CA . ALA A 1 115 ? 1.015 0.064 -11.818 1.00 95.81 115 ALA A CA 1
ATOM 811 C C . ALA A 1 115 ? -0.395 -0.474 -11.511 1.00 95.81 115 ALA A C 1
ATOM 813 O O . ALA A 1 115 ? -0.997 -0.107 -10.497 1.00 95.81 115 ALA A O 1
ATOM 814 N N . ASP A 1 116 ? -0.893 -1.403 -12.329 1.00 95.50 116 ASP A N 1
ATOM 815 C CA . ASP A 1 116 ? -2.172 -2.078 -12.092 1.00 95.50 116 ASP A CA 1
ATOM 816 C C . ASP A 1 116 ? -2.138 -2.862 -10.773 1.00 95.50 116 ASP A C 1
ATOM 818 O O . ASP A 1 116 ? -2.990 -2.660 -9.911 1.00 95.50 116 ASP A O 1
ATOM 822 N N . GLY A 1 117 ? -1.084 -3.653 -10.541 1.00 95.31 117 GLY A N 1
ATOM 823 C CA . GLY A 1 117 ? -0.915 -4.384 -9.283 1.00 95.31 117 GLY A CA 1
ATOM 824 C C . GLY A 1 117 ? -0.781 -3.477 -8.052 1.00 95.31 117 GLY A C 1
ATOM 825 O O . GLY A 1 117 ? -1.240 -3.838 -6.971 1.00 95.31 117 GLY A O 1
ATOM 826 N N . LEU A 1 118 ? -0.197 -2.281 -8.191 1.00 95.31 118 LEU A N 1
ATOM 827 C CA . LEU A 1 118 ? -0.198 -1.287 -7.113 1.00 95.31 118 LEU A CA 1
ATOM 828 C C . LEU A 1 118 ? -1.603 -0.713 -6.866 1.00 95.31 118 LEU A C 1
ATOM 830 O O . LEU A 1 118 ? -1.934 -0.415 -5.720 1.00 95.31 118 LEU A O 1
ATOM 834 N N . SER A 1 119 ? -2.448 -0.591 -7.895 1.00 94.62 119 SER A N 1
ATOM 835 C CA . SER A 1 119 ? -3.862 -0.212 -7.721 1.00 94.62 119 SER A CA 1
ATOM 836 C C . SER A 1 119 ? -4.623 -1.245 -6.894 1.00 94.62 119 SER A C 1
ATOM 838 O O . SER A 1 119 ? -5.359 -0.870 -5.979 1.00 94.62 119 SER A O 1
ATOM 840 N N . ASP A 1 120 ? -4.413 -2.531 -7.184 1.00 94.31 120 ASP A N 1
ATOM 841 C CA . ASP A 1 120 ? -5.008 -3.632 -6.421 1.00 94.31 120 ASP A CA 1
ATOM 842 C C . ASP A 1 120 ? -4.531 -3.601 -4.963 1.00 94.31 120 ASP A C 1
ATOM 844 O O . ASP A 1 120 ? -5.354 -3.591 -4.045 1.00 94.31 120 ASP A O 1
ATOM 848 N N . LEU A 1 121 ? -3.225 -3.406 -4.744 1.00 93.31 121 LEU A N 1
ATOM 849 C CA . LEU A 1 121 ? -2.649 -3.208 -3.412 1.00 93.31 121 LEU A CA 1
ATOM 850 C C . LEU A 1 121 ? -3.297 -2.033 -2.660 1.00 93.31 121 LEU A C 1
ATOM 852 O O . LEU A 1 121 ? -3.590 -2.141 -1.468 1.00 93.31 121 LEU A O 1
ATOM 856 N N . ALA A 1 122 ? -3.518 -0.896 -3.326 1.00 91.88 122 ALA A N 1
ATOM 857 C CA . ALA A 1 122 ? -4.167 0.263 -2.713 1.00 91.88 122 ALA A CA 1
ATOM 858 C C . ALA A 1 122 ? -5.619 -0.042 -2.323 1.00 91.88 122 ALA A C 1
ATOM 860 O O . ALA A 1 122 ? -6.062 0.342 -1.237 1.00 91.88 122 ALA A O 1
ATOM 861 N N . ARG A 1 123 ? -6.354 -0.748 -3.188 1.00 90.94 123 ARG A N 1
ATOM 862 C CA . ARG A 1 123 ? -7.738 -1.165 -2.945 1.00 90.94 123 ARG A CA 1
ATOM 863 C C . ARG A 1 123 ? -7.831 -2.119 -1.758 1.00 90.94 123 ARG A C 1
ATOM 865 O O . ARG A 1 123 ? -8.651 -1.906 -0.863 1.00 90.94 123 ARG A O 1
ATOM 872 N N . ASP A 1 124 ? -6.984 -3.136 -1.724 1.00 90.31 124 ASP A N 1
ATOM 873 C CA . ASP A 1 124 ? -6.999 -4.144 -0.667 1.00 90.31 124 ASP A CA 1
ATOM 874 C C . ASP A 1 124 ? -6.454 -3.580 0.647 1.00 90.31 124 ASP A C 1
ATOM 876 O O . ASP A 1 124 ? -7.000 -3.847 1.721 1.00 90.31 124 ASP A O 1
ATOM 880 N N . GLY A 1 125 ? -5.482 -2.671 0.561 1.00 88.31 125 GLY A N 1
ATOM 881 C CA . GLY A 1 125 ? -5.006 -1.859 1.673 1.00 88.31 125 GLY A CA 1
ATOM 882 C C . GLY A 1 125 ? -6.094 -0.983 2.281 1.00 88.31 125 GLY A C 1
ATOM 883 O O . GLY A 1 125 ? -6.229 -0.935 3.505 1.00 88.31 125 GLY A O 1
ATOM 884 N N . ALA A 1 126 ? -6.896 -0.318 1.447 1.00 87.62 126 ALA A N 1
ATOM 885 C CA . ALA A 1 126 ? -8.038 0.469 1.896 1.00 87.62 126 ALA A CA 1
ATOM 886 C C . ALA A 1 126 ? -9.104 -0.423 2.545 1.00 87.62 126 ALA A C 1
ATOM 888 O O . ALA A 1 126 ? -9.570 -0.106 3.636 1.00 87.62 126 ALA A O 1
ATOM 889 N N . SER A 1 127 ? -9.427 -1.568 1.934 1.00 85.94 127 SER A N 1
ATOM 890 C CA . SER A 1 127 ? -10.366 -2.549 2.492 1.00 85.94 127 SER A CA 1
ATOM 891 C C . SER A 1 127 ? -9.922 -3.043 3.873 1.00 85.94 127 SER A C 1
ATOM 893 O O . SER A 1 127 ? -10.722 -3.064 4.811 1.00 85.94 127 SER A O 1
ATOM 895 N N . TYR A 1 128 ? -8.634 -3.355 4.040 1.00 85.00 128 TYR A N 1
ATOM 896 C CA . TYR A 1 128 ? -8.083 -3.717 5.342 1.00 85.00 128 TYR A CA 1
ATOM 897 C C . TYR A 1 128 ? -8.107 -2.549 6.336 1.00 85.00 128 TYR A C 1
ATOM 899 O O . TYR A 1 128 ? -8.498 -2.727 7.486 1.00 85.00 128 TYR A O 1
ATOM 907 N N . ALA A 1 129 ? -7.724 -1.342 5.912 1.00 83.56 129 ALA A N 1
ATOM 908 C CA . ALA A 1 129 ? -7.723 -0.158 6.770 1.00 83.56 129 ALA A CA 1
ATOM 90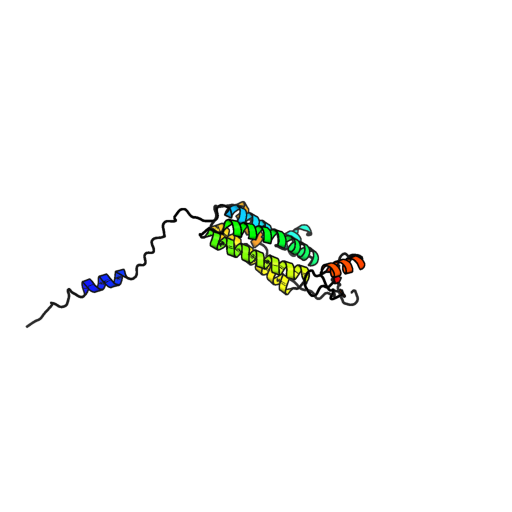9 C C . ALA A 1 129 ? -9.126 0.230 7.267 1.00 83.56 129 ALA A C 1
ATOM 911 O O . ALA A 1 129 ? -9.243 0.888 8.306 1.00 83.56 129 ALA A O 1
ATOM 912 N N . ASP A 1 130 ? -10.160 -0.140 6.514 1.00 81.25 130 ASP A N 1
ATOM 913 C CA . ASP A 1 130 ? -11.564 0.121 6.820 1.00 81.25 130 ASP A CA 1
ATOM 914 C C . ASP A 1 130 ? -12.188 -0.964 7.702 1.00 81.25 130 ASP A C 1
ATOM 916 O O . ASP A 1 130 ? -12.908 -0.681 8.661 1.00 81.25 130 ASP A O 1
ATOM 920 N N . GLY A 1 131 ? -11.903 -2.224 7.368 1.00 72.94 131 GLY A N 1
ATOM 921 C CA . GLY A 1 131 ? -12.582 -3.386 7.921 1.00 72.94 131 GLY A CA 1
ATOM 922 C C . GLY A 1 131 ? -11.760 -4.213 8.904 1.00 72.94 131 GLY A C 1
ATOM 923 O O . GLY A 1 131 ? -12.338 -5.061 9.580 1.00 72.94 131 GLY A O 1
ATOM 924 N N . GLY A 1 132 ? -10.444 -4.016 8.989 1.00 73.62 132 GLY A N 1
ATOM 925 C CA . GLY A 1 132 ? -9.547 -4.888 9.755 1.00 73.62 132 GLY A CA 1
ATOM 926 C C . GLY A 1 132 ? -9.654 -6.369 9.368 1.00 73.62 132 GLY A C 1
ATOM 927 O O . GLY A 1 132 ? -9.292 -7.229 10.165 1.00 73.62 132 GLY A O 1
ATOM 928 N N . ASP A 1 133 ? -10.196 -6.666 8.181 1.00 76.25 133 ASP A N 1
ATOM 929 C CA . ASP A 1 133 ? -10.505 -8.021 7.733 1.00 76.25 133 ASP A CA 1
ATOM 930 C C . ASP A 1 133 ? -9.203 -8.808 7.497 1.00 76.25 133 ASP A C 1
ATOM 932 O O . ASP A 1 133 ? -8.392 -8.405 6.653 1.00 76.25 133 ASP A O 1
ATOM 936 N N . PRO A 1 134 ? -8.983 -9.939 8.195 1.00 74.56 134 PRO A N 1
ATOM 937 C CA . PRO A 1 134 ? -7.807 -10.774 7.983 1.00 74.56 134 PRO A CA 1
ATOM 938 C C . PRO A 1 134 ? -7.641 -11.237 6.530 1.00 74.56 134 PRO A C 1
ATOM 940 O O . PRO A 1 134 ? -6.508 -11.361 6.063 1.00 74.56 134 PRO A O 1
ATOM 943 N N . ALA A 1 135 ? -8.738 -11.459 5.797 1.00 81.75 135 ALA A N 1
ATOM 944 C CA . ALA A 1 135 ? -8.669 -11.859 4.394 1.00 81.75 135 ALA A CA 1
ATOM 945 C C . ALA A 1 135 ? -8.207 -10.704 3.490 1.00 81.75 135 ALA A C 1
ATOM 947 O O . ALA A 1 135 ? -7.425 -10.925 2.567 1.00 81.75 135 ALA A O 1
ATOM 948 N N . ALA A 1 136 ? -8.632 -9.466 3.765 1.00 84.81 136 ALA A N 1
ATOM 949 C CA . ALA A 1 136 ? -8.087 -8.278 3.106 1.00 84.81 136 ALA A CA 1
ATOM 950 C C . ALA A 1 136 ? -6.586 -8.108 3.387 1.00 84.81 136 ALA A C 1
ATOM 952 O O . ALA A 1 136 ? -5.815 -7.847 2.469 1.00 84.81 136 ALA A O 1
ATOM 953 N N . PHE A 1 137 ? -6.138 -8.341 4.624 1.00 83.44 137 PHE A N 1
ATOM 954 C CA . PHE A 1 137 ? -4.711 -8.266 4.958 1.00 83.44 137 PHE A CA 1
ATOM 955 C C . PHE A 1 137 ? -3.864 -9.331 4.247 1.00 83.44 137 PHE A C 1
ATOM 957 O O . PHE A 1 137 ? -2.767 -9.039 3.775 1.00 83.44 137 PHE A O 1
ATOM 964 N N . ALA A 1 138 ? -4.366 -10.564 4.140 1.00 84.38 138 ALA A N 1
ATOM 965 C CA . ALA A 1 138 ? -3.680 -11.629 3.411 1.00 84.38 138 ALA A CA 1
ATOM 966 C C . ALA A 1 138 ? -3.500 -11.286 1.920 1.00 84.38 138 ALA A C 1
ATOM 968 O O . ALA A 1 138 ? -2.444 -11.565 1.342 1.00 84.38 138 ALA A O 1
ATOM 969 N N . ARG A 1 139 ? -4.501 -10.635 1.311 1.00 90.06 139 ARG A N 1
ATOM 970 C CA . ARG A 1 139 ? -4.399 -10.125 -0.062 1.00 90.06 139 ARG A CA 1
ATOM 971 C C . ARG A 1 139 ? -3.348 -9.025 -0.181 1.00 90.06 139 ARG A C 1
ATOM 973 O O . ARG A 1 139 ? -2.453 -9.166 -1.000 1.00 90.06 139 ARG A O 1
ATOM 980 N N . VAL A 1 140 ? -3.321 -8.060 0.743 1.00 89.19 140 VAL A N 1
ATOM 981 C CA . VAL A 1 140 ? -2.264 -7.031 0.796 1.00 89.19 140 VAL A CA 1
ATOM 982 C C . VAL A 1 140 ? -0.858 -7.643 0.838 1.00 89.19 140 VAL A C 1
ATOM 984 O O . VAL A 1 140 ? 0.021 -7.216 0.093 1.00 89.19 140 VAL A O 1
ATOM 987 N N . ILE A 1 141 ? -0.626 -8.663 1.673 1.00 87.44 141 ILE A N 1
ATOM 988 C CA . ILE A 1 141 ? 0.676 -9.356 1.723 1.00 87.44 141 ILE A CA 1
ATOM 989 C C . ILE A 1 141 ? 1.012 -9.989 0.364 1.00 87.44 141 ILE A C 1
ATOM 991 O O . ILE A 1 141 ? 2.147 -9.885 -0.107 1.00 87.44 141 ILE A O 1
ATOM 995 N N . THR A 1 142 ? 0.024 -10.628 -0.262 1.00 90.00 142 THR A N 1
ATOM 996 C CA . THR A 1 142 ? 0.167 -11.257 -1.581 1.00 90.00 142 THR A CA 1
ATOM 997 C C . THR A 1 142 ? 0.506 -10.218 -2.652 1.00 90.00 142 THR A C 1
ATOM 999 O O . THR A 1 142 ? 1.441 -10.423 -3.427 1.00 90.00 142 THR A O 1
ATOM 1002 N N . ASP A 1 143 ? -0.178 -9.074 -2.648 1.00 92.81 143 ASP A N 1
ATOM 1003 C CA . ASP A 1 143 ? 0.016 -7.989 -3.610 1.00 92.81 143 ASP A CA 1
ATOM 1004 C C . ASP A 1 143 ? 1.380 -7.318 -3.455 1.00 92.81 143 ASP A C 1
ATOM 1006 O O . ASP A 1 143 ? 2.048 -7.053 -4.455 1.00 92.81 143 ASP A O 1
ATOM 1010 N N . VAL A 1 144 ? 1.850 -7.104 -2.219 1.00 91.75 144 VAL A N 1
ATOM 1011 C CA . VAL A 1 144 ? 3.211 -6.604 -1.956 1.00 91.75 144 VAL A CA 1
ATOM 1012 C C . VAL A 1 144 ? 4.253 -7.577 -2.512 1.00 91.75 144 VAL A C 1
ATOM 1014 O O . VAL A 1 144 ? 5.181 -7.155 -3.205 1.00 91.75 144 VAL A O 1
ATOM 1017 N N . GLY A 1 145 ? 4.095 -8.881 -2.264 1.00 91.75 145 GLY A N 1
ATOM 1018 C CA . GLY A 1 145 ? 4.993 -9.908 -2.800 1.00 91.75 145 GLY A CA 1
ATOM 1019 C C . GLY A 1 145 ? 5.008 -9.934 -4.332 1.00 91.75 145 GLY A C 1
ATOM 1020 O O . GLY A 1 145 ? 6.076 -9.933 -4.951 1.00 91.75 145 GLY A O 1
ATOM 1021 N N . ALA A 1 146 ? 3.830 -9.883 -4.955 1.00 94.12 146 ALA A N 1
ATOM 1022 C CA . ALA A 1 146 ? 3.696 -9.819 -6.406 1.00 94.12 146 ALA A CA 1
ATOM 1023 C C . ALA A 1 146 ? 4.266 -8.510 -6.986 1.00 94.12 146 ALA A C 1
ATOM 1025 O O . ALA A 1 146 ? 4.892 -8.524 -8.045 1.00 94.12 146 ALA A O 1
ATOM 1026 N N . GLY A 1 147 ? 4.102 -7.383 -6.291 1.00 95.12 147 GLY A N 1
ATOM 1027 C CA . GLY A 1 147 ? 4.677 -6.089 -6.655 1.00 95.12 147 GLY A CA 1
ATOM 1028 C C . GLY A 1 147 ? 6.203 -6.113 -6.670 1.00 95.12 147 GLY A C 1
ATOM 1029 O O . GLY A 1 147 ? 6.812 -5.668 -7.642 1.00 95.12 147 GLY A O 1
ATOM 1030 N N . TRP A 1 148 ? 6.828 -6.713 -5.652 1.00 95.88 148 TRP A N 1
ATOM 1031 C CA . TRP A 1 148 ? 8.280 -6.899 -5.615 1.00 95.88 148 TRP A CA 1
ATOM 1032 C C . TRP A 1 148 ? 8.794 -7.759 -6.771 1.00 95.88 148 TRP A C 1
ATOM 1034 O O . TRP A 1 148 ? 9.803 -7.412 -7.391 1.00 95.88 148 TRP A O 1
ATOM 1044 N N . GLN A 1 149 ? 8.080 -8.837 -7.108 1.00 95.75 149 GLN A N 1
ATOM 1045 C CA . GLN A 1 149 ? 8.431 -9.673 -8.254 1.00 95.75 149 GLN A CA 1
ATOM 1046 C C . GLN A 1 149 ? 8.311 -8.900 -9.576 1.00 95.75 149 GLN A C 1
ATOM 1048 O O . GLN A 1 149 ? 9.258 -8.888 -10.359 1.00 95.75 149 GLN A O 1
ATOM 1053 N N . ARG A 1 150 ? 7.209 -8.170 -9.795 1.00 96.94 150 ARG A N 1
ATOM 1054 C CA . ARG A 1 150 ? 7.028 -7.330 -10.993 1.00 96.94 150 ARG A CA 1
ATOM 1055 C C . ARG A 1 150 ? 8.093 -6.236 -11.100 1.00 96.94 150 ARG A C 1
ATOM 1057 O O . ARG A 1 150 ? 8.591 -5.971 -12.192 1.00 96.94 150 ARG A O 1
ATOM 1064 N N . LEU A 1 151 ? 8.486 -5.626 -9.980 1.00 97.19 151 LEU A N 1
ATOM 1065 C CA . LEU A 1 151 ? 9.554 -4.627 -9.953 1.00 97.19 151 LEU A CA 1
ATOM 1066 C C . LEU A 1 151 ? 10.923 -5.236 -10.296 1.00 97.19 151 LEU A C 1
ATOM 1068 O O . LEU A 1 151 ? 11.708 -4.605 -11.004 1.00 97.19 151 LEU A O 1
ATOM 1072 N N . ARG A 1 152 ? 11.208 -6.465 -9.850 1.00 96.69 152 ARG A N 1
ATOM 1073 C CA . ARG A 1 152 ? 12.399 -7.212 -10.284 1.00 96.69 152 ARG A CA 1
ATOM 1074 C C . ARG A 1 152 ? 12.369 -7.498 -11.784 1.00 96.69 152 ARG A C 1
ATOM 1076 O O . ARG A 1 152 ? 13.368 -7.299 -12.469 1.00 96.69 152 ARG A O 1
ATOM 1083 N N . ASP A 1 153 ? 11.225 -7.928 -12.299 1.00 96.38 153 ASP A N 1
ATOM 1084 C CA . ASP A 1 153 ? 11.076 -8.237 -13.719 1.00 96.38 153 ASP A CA 1
ATOM 1085 C C . ASP A 1 153 ? 11.223 -6.985 -14.595 1.00 96.38 153 ASP A C 1
ATOM 1087 O O . ASP A 1 153 ? 11.753 -7.085 -15.705 1.00 96.38 153 ASP A O 1
ATOM 1091 N N . LEU A 1 154 ? 10.777 -5.820 -14.104 1.00 96.00 154 LEU A N 1
ATOM 1092 C CA . LEU A 1 154 ? 11.010 -4.506 -14.708 1.00 96.00 154 LEU A CA 1
ATOM 1093 C C . LEU A 1 154 ? 12.492 -4.120 -14.643 1.00 96.00 154 LEU A C 1
ATOM 1095 O O . LEU A 1 154 ? 13.063 -3.741 -15.664 1.00 96.00 154 LEU A O 1
ATOM 1099 N N . SER A 1 155 ? 13.140 -4.246 -13.481 1.00 95.69 155 SER A N 1
ATOM 1100 C CA . SER A 1 155 ? 14.537 -3.830 -13.298 1.00 95.69 155 SER A CA 1
ATOM 1101 C C . SER A 1 155 ? 15.516 -4.608 -14.181 1.00 95.69 155 SER A C 1
ATOM 1103 O O . SER A 1 155 ? 16.518 -4.044 -14.609 1.00 95.69 155 SER A O 1
ATOM 1105 N N . ALA A 1 156 ? 15.192 -5.854 -14.538 1.00 95.38 156 ALA A N 1
ATOM 1106 C CA . ALA A 1 156 ? 15.957 -6.658 -15.493 1.00 95.38 156 ALA A CA 1
ATOM 1107 C C . ALA A 1 156 ? 15.959 -6.097 -16.932 1.00 95.38 156 ALA A C 1
ATOM 1109 O O . ALA A 1 156 ? 16.825 -6.456 -17.725 1.00 95.38 156 ALA A O 1
ATOM 1110 N N . THR A 1 157 ? 15.002 -5.229 -17.278 1.00 93.44 157 THR A N 1
ATOM 1111 C CA . THR A 1 157 ? 14.923 -4.557 -18.593 1.00 93.44 157 THR A CA 1
ATOM 1112 C C . THR A 1 157 ? 15.477 -3.137 -18.597 1.00 93.44 157 THR A C 1
ATOM 1114 O O . THR A 1 157 ? 15.498 -2.483 -19.638 1.00 93.44 157 THR A O 1
ATOM 1117 N N . LEU A 1 158 ? 15.918 -2.648 -17.439 1.00 93.06 158 LEU A N 1
ATOM 1118 C CA . LEU A 1 158 ? 16.452 -1.304 -17.272 1.00 93.06 158 LEU A CA 1
ATOM 1119 C C . LEU A 1 158 ? 17.984 -1.333 -17.213 1.00 93.06 158 LEU A C 1
ATOM 1121 O O . LEU A 1 158 ? 18.581 -2.367 -16.902 1.00 93.06 158 LEU A O 1
ATOM 1125 N N . PRO A 1 159 ? 18.647 -0.190 -17.468 1.00 92.50 159 PRO A N 1
ATOM 1126 C CA . PRO A 1 159 ? 20.054 -0.034 -17.135 1.00 92.50 159 PRO A CA 1
ATOM 1127 C C . PRO A 1 159 ? 20.317 -0.398 -15.672 1.00 92.50 159 PRO A C 1
ATOM 1129 O O . PRO A 1 159 ? 19.483 -0.153 -14.796 1.00 92.50 159 PRO A O 1
ATOM 1132 N N . LYS A 1 160 ? 21.497 -0.965 -15.415 1.00 92.50 160 LYS A N 1
ATOM 1133 C CA . LYS A 1 160 ? 21.892 -1.401 -14.077 1.00 92.50 160 LYS A CA 1
ATOM 1134 C C . LYS A 1 160 ? 21.784 -0.250 -13.069 1.00 92.50 160 LYS A C 1
ATOM 1136 O O . LYS A 1 160 ? 22.318 0.834 -13.286 1.00 92.50 160 LYS A O 1
ATOM 1141 N N . ASP A 1 161 ? 21.135 -0.541 -11.948 1.00 94.38 161 ASP A N 1
ATOM 1142 C CA . ASP A 1 161 ? 20.938 0.373 -10.828 1.00 94.38 161 ASP A CA 1
ATOM 1143 C C . ASP A 1 161 ? 21.116 -0.386 -9.509 1.00 94.38 161 ASP A C 1
ATOM 1145 O O . ASP A 1 161 ? 20.212 -1.086 -9.051 1.00 94.38 161 ASP A O 1
ATOM 1149 N N . ASP A 1 162 ? 22.294 -0.258 -8.899 1.00 94.50 162 ASP A N 1
ATOM 1150 C CA . ASP A 1 162 ? 22.641 -0.987 -7.675 1.00 94.50 162 ASP A CA 1
ATOM 1151 C C . ASP A 1 162 ? 21.758 -0.597 -6.478 1.00 94.50 162 ASP A C 1
ATOM 1153 O O . ASP A 1 162 ? 21.443 -1.444 -5.639 1.00 94.50 162 ASP A O 1
ATOM 1157 N N . ALA A 1 163 ? 21.302 0.658 -6.410 1.00 93.44 163 ALA A N 1
ATOM 1158 C CA . ALA A 1 163 ? 20.428 1.113 -5.333 1.00 93.44 163 ALA A CA 1
ATOM 1159 C C . ALA A 1 163 ? 19.041 0.466 -5.444 1.00 93.44 163 ALA A C 1
ATOM 1161 O O . ALA A 1 163 ? 18.509 -0.041 -4.454 1.00 93.44 163 ALA A O 1
ATOM 1162 N N . LEU A 1 164 ? 18.478 0.418 -6.656 1.00 93.88 164 LEU A N 1
ATOM 1163 C CA . LEU A 1 164 ? 17.211 -0.266 -6.912 1.00 93.88 164 LEU A CA 1
ATOM 1164 C C . LEU A 1 164 ? 17.321 -1.771 -6.637 1.00 93.88 164 LEU A C 1
ATOM 1166 O O . LEU A 1 164 ? 16.451 -2.332 -5.973 1.00 93.88 164 LEU A O 1
ATOM 1170 N N . GLN A 1 165 ? 18.394 -2.422 -7.095 1.00 94.69 165 GLN A N 1
ATOM 1171 C CA . GLN A 1 165 ? 18.607 -3.853 -6.852 1.00 94.69 165 GLN A CA 1
ATOM 1172 C C . GLN A 1 165 ? 18.740 -4.170 -5.355 1.00 94.69 165 GLN A C 1
ATOM 1174 O O . GLN A 1 165 ? 18.156 -5.145 -4.885 1.00 94.69 165 GLN A O 1
ATOM 1179 N N . SER A 1 166 ? 19.434 -3.323 -4.588 1.00 92.50 166 SER A N 1
ATOM 1180 C CA . SER A 1 166 ? 19.535 -3.450 -3.128 1.00 92.50 166 SER A CA 1
ATOM 1181 C C . SER A 1 166 ? 18.170 -3.313 -2.442 1.00 92.50 166 SER A C 1
ATOM 1183 O O . SER A 1 166 ? 17.808 -4.136 -1.598 1.00 92.50 166 SER A O 1
ATOM 1185 N N . THR A 1 167 ? 17.362 -2.331 -2.855 1.00 91.69 167 THR A N 1
ATOM 1186 C CA . THR A 1 167 ? 15.991 -2.153 -2.352 1.00 91.69 167 THR A CA 1
ATOM 1187 C C . THR A 1 167 ? 15.107 -3.359 -2.658 1.00 91.69 167 THR A C 1
ATOM 1189 O O . THR A 1 167 ? 14.420 -3.845 -1.761 1.00 91.69 167 THR A O 1
ATOM 1192 N N . ILE A 1 168 ? 15.154 -3.883 -3.888 1.00 93.31 168 ILE A N 1
ATOM 1193 C CA . ILE A 1 168 ? 14.409 -5.088 -4.278 1.00 93.31 168 ILE A CA 1
ATOM 1194 C C . ILE A 1 168 ? 14.861 -6.276 -3.424 1.00 93.31 168 ILE A C 1
ATOM 1196 O O . ILE A 1 168 ? 14.029 -6.955 -2.828 1.00 93.31 168 ILE A O 1
ATOM 1200 N N . ALA A 1 169 ? 16.171 -6.514 -3.312 1.00 91.25 169 ALA A N 1
ATOM 1201 C CA . ALA A 1 169 ? 16.718 -7.608 -2.513 1.00 91.25 169 ALA A CA 1
ATOM 1202 C C . ALA A 1 169 ? 16.270 -7.525 -1.045 1.00 91.25 169 ALA A C 1
ATOM 1204 O O . ALA A 1 169 ? 15.830 -8.528 -0.482 1.00 91.25 169 ALA A O 1
ATOM 1205 N N . ARG A 1 170 ? 16.300 -6.325 -0.452 1.00 87.00 170 ARG A N 1
ATOM 1206 C CA . ARG A 1 170 ? 15.778 -6.073 0.896 1.00 87.00 170 ARG A CA 1
ATOM 1207 C C . ARG A 1 170 ? 14.287 -6.390 0.983 1.00 87.00 170 ARG A C 1
ATOM 1209 O O . ARG A 1 170 ? 13.901 -7.160 1.857 1.00 87.00 170 ARG A O 1
ATOM 1216 N N . GLY A 1 171 ? 13.461 -5.832 0.099 1.00 85.00 171 GLY A N 1
ATOM 1217 C CA . GLY A 1 171 ? 12.009 -6.039 0.104 1.00 85.00 171 GLY A CA 1
ATOM 1218 C C . GLY A 1 171 ? 11.609 -7.514 -0.008 1.00 85.00 171 GLY A C 1
ATOM 1219 O O . GLY A 1 171 ? 10.702 -7.969 0.680 1.00 85.00 171 GLY A O 1
ATOM 1220 N N . MET A 1 172 ? 12.356 -8.284 -0.800 1.00 88.00 172 MET A N 1
ATOM 1221 C CA . MET A 1 172 ? 12.109 -9.708 -1.056 1.00 88.00 172 MET A CA 1
ATOM 1222 C C . MET A 1 172 ? 12.673 -10.640 0.028 1.00 88.00 172 MET A C 1
ATOM 1224 O O . MET A 1 172 ? 12.354 -11.825 0.029 1.00 88.00 172 MET A O 1
ATOM 1228 N N . SER A 1 173 ? 13.530 -10.139 0.925 1.00 82.69 173 SER A N 1
ATOM 1229 C CA . SER A 1 173 ? 14.199 -10.949 1.958 1.00 82.69 173 SER A CA 1
ATOM 1230 C C . SER A 1 173 ? 13.308 -11.297 3.157 1.00 82.69 173 SER A C 1
ATOM 1232 O O . SER A 1 173 ? 13.675 -12.148 3.967 1.00 82.69 173 SER A O 1
ATOM 1234 N N . PHE A 1 174 ? 12.134 -10.670 3.273 1.00 72.50 174 PHE A N 1
ATOM 1235 C CA . PHE A 1 174 ? 11.226 -10.854 4.402 1.00 72.50 174 PHE A CA 1
ATOM 1236 C C . PHE A 1 174 ? 10.048 -11.745 4.033 1.00 72.50 174 PHE A C 1
ATOM 1238 O O . PHE A 1 174 ? 9.334 -11.493 3.067 1.00 72.50 174 PHE A O 1
ATOM 1245 N N . VAL A 1 175 ? 9.797 -12.748 4.871 1.00 69.69 175 VAL A N 1
ATOM 1246 C CA . VAL A 1 175 ? 8.560 -13.527 4.835 1.00 69.69 175 VAL A CA 1
ATOM 1247 C C . VAL A 1 175 ? 7.587 -12.897 5.825 1.00 69.69 175 VAL A C 1
ATOM 1249 O O . VAL A 1 175 ? 7.859 -12.852 7.025 1.00 69.69 175 VAL A O 1
ATOM 1252 N N . VAL A 1 176 ? 6.460 -12.388 5.328 1.00 71.06 176 VAL A N 1
ATOM 1253 C CA . VAL A 1 176 ? 5.393 -11.826 6.165 1.00 71.06 176 VAL A CA 1
ATOM 1254 C C . VAL A 1 176 ? 4.282 -12.860 6.288 1.00 71.06 176 VAL A C 1
ATOM 1256 O O . VAL A 1 176 ? 3.681 -13.252 5.293 1.00 71.06 176 VAL A O 1
ATOM 1259 N N . ALA A 1 177 ? 4.001 -13.289 7.515 1.00 67.12 177 ALA A N 1
ATOM 1260 C CA . ALA A 1 177 ? 2.865 -14.147 7.821 1.00 67.12 177 ALA A CA 1
ATOM 1261 C C . ALA A 1 177 ? 1.829 -13.357 8.625 1.00 67.12 177 ALA A C 1
ATOM 1263 O O . ALA A 1 177 ? 2.159 -12.705 9.618 1.00 67.12 177 ALA A O 1
ATOM 1264 N N . SER A 1 178 ? 0.565 -13.425 8.214 1.00 67.12 178 SER A N 1
ATOM 1265 C CA . SER A 1 178 ? -0.549 -12.894 8.996 1.00 67.12 178 SER A CA 1
ATOM 1266 C C . SER A 1 178 ? -0.950 -13.890 10.081 1.00 67.12 178 SER A C 1
ATOM 1268 O O . SER A 1 178 ? -1.203 -15.057 9.786 1.00 67.12 178 SER A O 1
ATOM 1270 N N . LYS A 1 179 ? -1.079 -13.425 11.325 1.00 67.81 179 LYS A N 1
ATOM 1271 C CA . LYS A 1 179 ? -1.692 -14.190 12.414 1.00 67.81 179 LYS A CA 1
ATOM 1272 C C . LYS A 1 179 ? -2.953 -13.468 12.868 1.00 67.81 179 LYS A C 1
ATOM 1274 O O . LYS A 1 179 ? -2.886 -12.296 13.225 1.00 67.81 179 LYS A O 1
ATOM 1279 N N . SER A 1 180 ? -4.083 -14.164 12.865 1.00 67.00 180 SER A N 1
ATOM 1280 C CA . SER A 1 180 ? -5.314 -13.679 13.480 1.00 67.00 180 SER A CA 1
ATOM 1281 C C . SER A 1 180 ? -5.398 -14.157 14.931 1.00 67.00 180 SER A C 1
ATOM 1283 O O . SER A 1 180 ? -4.909 -15.230 15.291 1.00 67.00 180 SER A O 1
ATOM 1285 N N . SER A 1 181 ? -6.016 -13.345 15.780 1.00 67.88 181 SER A N 1
ATOM 1286 C CA . SER A 1 181 ? -6.427 -13.739 17.126 1.00 67.88 181 SER A CA 1
ATOM 1287 C C . SER A 1 181 ? -7.840 -13.245 17.373 1.00 67.88 181 SER A C 1
ATOM 1289 O O . SER A 1 181 ? -8.173 -12.133 16.965 1.00 67.88 181 SER A O 1
ATOM 1291 N N . THR A 1 182 ? -8.654 -14.042 18.061 1.00 71.44 182 THR A N 1
ATOM 1292 C CA . THR A 1 182 ? -10.000 -13.629 18.458 1.00 71.44 182 THR A CA 1
ATOM 1293 C C . THR A 1 182 ? -9.895 -12.479 19.451 1.00 71.44 182 THR A C 1
ATOM 1295 O O . THR A 1 182 ? -9.278 -12.622 20.503 1.00 71.44 182 THR A O 1
ATOM 1298 N N . GLN A 1 183 ? -10.472 -11.336 19.098 1.00 75.38 183 GLN A N 1
ATOM 1299 C CA . GLN A 1 183 ? -10.525 -10.139 19.930 1.00 75.38 183 GLN A CA 1
ATOM 1300 C C . GLN A 1 183 ? -11.934 -9.561 19.865 1.00 75.38 183 GLN A C 1
ATOM 1302 O O . GLN A 1 183 ? -12.644 -9.749 18.875 1.00 75.38 183 GLN A O 1
ATOM 1307 N N . SER A 1 184 ? -12.343 -8.863 20.919 1.00 77.81 184 SER A N 1
ATOM 1308 C CA . SER A 1 184 ? -13.648 -8.203 20.959 1.00 77.81 184 SER A CA 1
ATOM 1309 C C . SER A 1 184 ? -13.522 -6.750 20.519 1.00 77.81 184 SER A C 1
ATOM 1311 O O . SER A 1 184 ? -12.527 -6.084 20.787 1.00 77.81 184 SER A O 1
ATOM 1313 N N . THR A 1 185 ? -14.522 -6.254 19.804 1.00 82.44 185 THR A N 1
ATOM 1314 C CA . THR A 1 185 ? -14.608 -4.859 19.360 1.00 82.44 185 THR A CA 1
ATOM 1315 C C . THR A 1 185 ? -16.038 -4.389 19.556 1.00 82.44 185 THR A C 1
ATOM 1317 O O . THR A 1 185 ? -16.981 -5.074 19.161 1.00 82.44 185 THR A O 1
ATOM 1320 N N . ILE A 1 186 ? -16.205 -3.213 20.151 1.00 85.75 186 ILE A N 1
ATOM 1321 C CA . ILE A 1 186 ? -17.500 -2.542 20.224 1.00 85.75 186 ILE A CA 1
ATOM 1322 C C . ILE A 1 186 ? -17.731 -1.899 18.864 1.00 85.75 186 ILE A C 1
ATOM 1324 O O . ILE A 1 186 ? -16.875 -1.155 18.392 1.00 85.75 186 ILE A O 1
ATOM 1328 N N . THR A 1 187 ? -18.865 -2.180 18.228 1.00 89.56 187 THR A N 1
ATOM 1329 C CA . THR A 1 187 ? -19.243 -1.556 16.954 1.00 89.56 187 THR A CA 1
ATOM 1330 C C . THR A 1 187 ? -20.525 -0.755 17.138 1.00 89.56 187 THR A C 1
ATOM 1332 O O . THR A 1 187 ? -21.503 -1.281 17.662 1.00 89.56 187 THR A O 1
ATOM 1335 N N . THR A 1 188 ? -20.531 0.501 16.697 1.00 91.38 188 THR A N 1
ATOM 1336 C CA . THR A 1 188 ? -21.699 1.391 16.729 1.00 91.38 188 THR A CA 1
ATOM 1337 C C . THR A 1 188 ? -22.063 1.829 15.308 1.00 91.38 188 THR A C 1
ATOM 1339 O O . THR A 1 188 ? -21.182 2.031 14.467 1.00 91.38 188 THR A O 1
ATOM 1342 N N . GLY A 1 189 ? -23.361 1.965 15.023 1.00 90.69 189 GLY A N 1
ATOM 1343 C CA . GLY A 1 189 ? -23.892 2.278 13.690 1.00 90.69 189 GLY A CA 1
ATOM 1344 C C . GLY A 1 189 ? -24.886 1.216 13.185 1.00 90.69 189 GLY A C 1
ATOM 1345 O O . GLY A 1 189 ? -25.369 0.417 13.989 1.00 90.69 189 GLY A O 1
ATOM 1346 N N . PRO A 1 190 ? -25.193 1.183 11.873 1.00 91.31 190 PRO A N 1
ATOM 1347 C CA . PRO A 1 190 ? -24.595 1.999 10.817 1.00 91.31 190 PRO A CA 1
ATOM 1348 C C . PRO A 1 190 ? -25.054 3.465 10.850 1.00 91.31 190 PRO A C 1
ATOM 1350 O O . PRO A 1 190 ? -26.209 3.769 11.131 1.00 91.31 190 PRO A O 1
ATOM 1353 N N . TYR A 1 191 ? -24.129 4.366 10.544 1.00 93.38 191 TYR A N 1
ATOM 1354 C CA . TYR A 1 191 ? -24.349 5.786 10.286 1.00 93.38 191 TYR A CA 1
ATOM 1355 C C . TYR A 1 191 ? -24.676 6.014 8.805 1.00 93.38 191 TYR A C 1
ATOM 1357 O O . TYR A 1 191 ? -24.447 5.148 7.959 1.00 93.38 191 TYR A O 1
ATOM 1365 N N . THR A 1 192 ? -25.183 7.199 8.471 1.00 93.00 192 THR A N 1
ATOM 1366 C CA . THR A 1 192 ? -25.558 7.557 7.093 1.00 93.00 192 THR A CA 1
ATOM 1367 C C . THR A 1 192 ? -24.353 7.852 6.203 1.00 93.00 192 THR A C 1
ATOM 1369 O O . THR A 1 192 ? -24.426 7.685 4.987 1.00 93.00 192 THR A O 1
ATOM 1372 N N . SER A 1 193 ? -23.233 8.286 6.789 1.00 94.69 193 SER A N 1
ATOM 1373 C CA . SER A 1 193 ? -22.017 8.645 6.058 1.00 94.69 193 SER A CA 1
ATOM 1374 C C . SER A 1 193 ? -20.751 8.447 6.891 1.00 94.69 193 SER A C 1
ATOM 1376 O O . SER A 1 193 ? -20.784 8.441 8.123 1.00 94.69 193 SER A O 1
ATOM 1378 N N . ALA A 1 194 ? -19.601 8.378 6.215 1.00 91.62 194 ALA A N 1
ATOM 1379 C CA . ALA A 1 194 ? -18.288 8.359 6.862 1.00 91.62 194 ALA A CA 1
ATOM 1380 C C . ALA A 1 194 ? -18.036 9.613 7.720 1.00 91.62 194 ALA A C 1
ATOM 1382 O O . ALA A 1 194 ? -17.392 9.538 8.766 1.00 91.62 194 ALA A O 1
ATOM 1383 N N . ALA A 1 195 ? -18.553 10.772 7.296 1.00 94.31 195 ALA A N 1
ATOM 1384 C CA . ALA A 1 195 ? -18.443 12.013 8.056 1.00 94.31 195 ALA A CA 1
ATOM 1385 C C . ALA A 1 195 ? -19.228 11.930 9.372 1.00 94.31 195 ALA A C 1
ATOM 1387 O O . ALA A 1 195 ? -18.725 12.350 10.413 1.00 94.31 195 ALA A O 1
ATOM 1388 N N . GLU A 1 196 ? -20.422 11.338 9.339 1.00 93.56 196 GLU A N 1
ATOM 1389 C CA . GLU A 1 196 ? -21.226 11.111 10.536 1.00 93.56 196 GLU A CA 1
ATOM 1390 C C . GLU A 1 196 ? -20.573 10.084 11.468 1.00 93.56 196 GLU A C 1
ATOM 1392 O O . GLU A 1 196 ? -20.455 10.348 12.662 1.00 93.56 196 GLU A O 1
ATOM 1397 N N . ALA A 1 197 ? -20.059 8.969 10.937 1.00 91.94 197 ALA A N 1
ATOM 1398 C CA . ALA A 1 197 ? -19.308 7.995 11.730 1.00 91.94 197 ALA A CA 1
ATOM 1399 C C . ALA A 1 197 ? -18.076 8.641 12.394 1.00 91.94 197 ALA A C 1
ATOM 1401 O O . ALA A 1 197 ? -17.835 8.466 13.589 1.00 91.94 197 ALA A O 1
ATOM 1402 N N . LYS A 1 198 ? -17.333 9.481 11.663 1.00 92.69 198 LYS A N 1
ATOM 1403 C CA . LYS A 1 198 ? -16.214 10.254 12.221 1.00 92.69 198 LYS A CA 1
ATOM 1404 C C . LYS A 1 198 ? -16.665 11.194 13.340 1.00 92.69 198 LYS A C 1
ATOM 1406 O O . LYS A 1 198 ? -16.023 11.243 14.386 1.00 92.69 198 LYS A O 1
ATOM 1411 N N . GLN A 1 199 ? -17.752 11.938 13.139 1.00 94.25 199 GLN A N 1
ATOM 1412 C CA . GLN A 1 199 ? -18.301 12.819 14.173 1.00 94.25 199 GLN A CA 1
ATOM 1413 C C . GLN A 1 199 ? -18.776 12.028 15.394 1.00 94.25 199 GLN A C 1
ATOM 1415 O O . GLN A 1 199 ? -18.568 12.466 16.521 1.00 94.25 199 GLN A O 1
ATOM 1420 N N . ALA A 1 200 ? -19.372 10.852 15.198 1.00 92.75 200 ALA A N 1
ATOM 1421 C CA . ALA A 1 200 ? -19.765 9.974 16.290 1.00 92.75 200 ALA A CA 1
ATOM 1422 C C . ALA A 1 200 ? -18.547 9.497 17.093 1.00 92.75 200 ALA A C 1
ATOM 1424 O O . ALA A 1 200 ? -18.561 9.590 18.319 1.00 92.75 200 ALA A O 1
ATOM 1425 N N . LEU A 1 201 ? -17.459 9.091 16.426 1.00 90.50 201 LEU A N 1
ATOM 1426 C CA . LEU A 1 201 ? -16.195 8.760 17.094 1.00 90.50 201 LEU A CA 1
ATOM 1427 C C . LEU A 1 201 ? -15.643 9.945 17.903 1.00 90.50 201 LEU A C 1
ATOM 1429 O O . LEU A 1 201 ? -15.183 9.769 19.031 1.00 90.50 201 LEU A O 1
ATOM 1433 N N . GLN A 1 202 ? -15.732 11.159 17.356 1.00 92.06 202 GLN A N 1
ATOM 1434 C CA . GLN A 1 202 ? -15.319 12.377 18.057 1.00 92.06 202 GLN A CA 1
ATOM 1435 C C . GLN A 1 202 ? -16.183 12.658 19.293 1.00 92.06 202 GLN A C 1
ATOM 1437 O O . GLN A 1 202 ? -15.638 12.983 20.346 1.00 92.06 202 GLN A O 1
ATOM 1442 N N . ARG A 1 203 ? -17.508 12.475 19.202 1.00 92.00 203 ARG A N 1
ATOM 1443 C CA . ARG A 1 203 ? -18.440 12.609 20.339 1.00 92.00 203 ARG A CA 1
ATOM 1444 C C . ARG A 1 203 ? -18.181 11.576 21.436 1.00 92.00 203 ARG A C 1
ATOM 1446 O O . ARG A 1 203 ? -18.411 11.875 22.600 1.00 92.00 203 ARG A O 1
ATOM 1453 N N . MET A 1 204 ? -17.657 10.401 21.085 1.00 88.12 204 MET A N 1
ATOM 1454 C CA . MET A 1 204 ? -17.211 9.379 22.042 1.00 88.12 204 MET A CA 1
ATOM 1455 C C . MET A 1 204 ? -15.853 9.696 22.693 1.00 88.12 204 MET A C 1
ATOM 1457 O O . MET A 1 204 ? -15.307 8.863 23.410 1.00 88.12 204 MET A O 1
ATOM 1461 N N . GLY A 1 205 ? -15.289 10.885 22.454 1.00 87.38 205 GLY A N 1
ATOM 1462 C CA . GLY A 1 205 ? -14.030 11.324 23.055 1.00 87.38 205 GLY A CA 1
ATOM 1463 C C . GLY A 1 205 ? -12.779 10.903 22.284 1.00 87.38 205 GLY A C 1
ATOM 1464 O O . GLY A 1 205 ? -11.682 11.062 22.804 1.00 87.38 205 GLY A O 1
ATOM 1465 N N . SER A 1 206 ? -12.919 10.398 21.049 1.00 83.06 206 SER A N 1
ATOM 1466 C CA . SER A 1 206 ? -11.801 9.912 20.218 1.00 83.06 206 SER A CA 1
ATOM 1467 C C . SER A 1 206 ? -10.875 8.943 20.971 1.00 83.06 206 SER A C 1
ATOM 1469 O O . SER A 1 206 ? -9.678 9.217 21.099 1.00 83.06 206 SER A O 1
ATOM 1471 N N . PRO A 1 207 ? -11.411 7.825 21.501 1.00 79.69 207 PRO A N 1
ATOM 1472 C CA . PRO A 1 207 ? -10.598 6.849 22.214 1.00 79.69 207 PRO A CA 1
ATOM 1473 C C . PRO A 1 207 ? -9.415 6.404 21.344 1.00 79.69 207 PRO A C 1
ATOM 1475 O O . PRO A 1 207 ? -9.545 6.263 20.128 1.00 79.69 207 PRO A O 1
ATOM 1478 N N . LEU A 1 208 ? -8.252 6.177 21.963 1.00 73.56 208 LEU A N 1
ATOM 1479 C CA . LEU A 1 208 ? -7.004 5.857 21.249 1.00 73.56 208 LEU A CA 1
ATOM 1480 C C . LEU A 1 208 ? -7.103 4.583 20.393 1.00 73.56 208 LEU A C 1
ATOM 1482 O O . LEU A 1 208 ? -6.401 4.444 19.397 1.00 73.56 208 LEU A O 1
ATOM 1486 N N . ASN A 1 209 ? -7.978 3.659 20.783 1.00 76.12 209 ASN A N 1
ATOM 1487 C CA . ASN A 1 209 ? -8.302 2.419 20.080 1.00 76.12 209 ASN A CA 1
ATOM 1488 C C . ASN A 1 209 ? -9.601 2.533 19.251 1.00 76.12 209 ASN A C 1
ATOM 1490 O O . ASN A 1 209 ? -10.224 1.532 18.909 1.00 76.12 209 ASN A O 1
ATOM 1494 N N . GLY A 1 210 ? -10.051 3.752 18.966 1.00 80.12 210 GLY A N 1
ATOM 1495 C CA . GLY A 1 210 ? -11.220 4.031 18.148 1.00 80.12 210 GLY A CA 1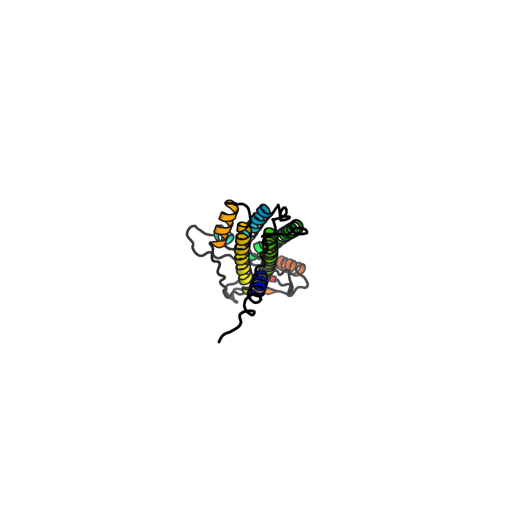
ATOM 1496 C C . GLY A 1 210 ? -10.868 4.198 16.673 1.00 80.12 210 GLY A C 1
ATOM 1497 O O . GLY A 1 210 ? -9.885 4.841 16.310 1.00 80.12 210 GLY A O 1
ATOM 1498 N N . SER A 1 211 ? -11.707 3.654 15.801 1.00 84.75 211 SER A N 1
ATOM 1499 C CA . SER A 1 211 ? -11.620 3.811 14.348 1.00 84.75 211 SER A CA 1
ATOM 1500 C C . SER A 1 211 ? -13.018 3.905 13.746 1.00 84.75 211 SER A C 1
ATOM 1502 O O . SER A 1 211 ? -13.993 3.506 14.373 1.00 84.75 211 SER A O 1
ATOM 1504 N N . PHE A 1 212 ? -13.142 4.449 12.541 1.00 87.44 212 PHE A N 1
ATOM 1505 C CA . PHE A 1 212 ? -14.413 4.517 11.822 1.00 87.44 212 PHE A CA 1
ATOM 1506 C C . PHE A 1 212 ? -14.214 4.062 10.379 1.00 87.44 212 PHE A C 1
ATOM 1508 O O . PHE A 1 212 ? -13.122 4.246 9.831 1.00 87.44 212 PHE A O 1
ATOM 1515 N N . SER A 1 213 ? -15.254 3.494 9.769 1.00 87.50 213 SER A N 1
ATOM 1516 C CA . SER A 1 213 ? -15.218 3.132 8.355 1.00 87.50 213 SER A CA 1
ATOM 1517 C C . SER A 1 213 ? -15.534 4.326 7.451 1.00 87.50 213 SER A C 1
ATOM 1519 O O . SER A 1 213 ? -16.404 5.162 7.715 1.00 87.50 213 SER A O 1
ATOM 1521 N N . GLN A 1 214 ? -14.779 4.413 6.366 1.00 86.50 214 GLN A N 1
ATOM 1522 C CA . GLN A 1 214 ? -14.916 5.341 5.258 1.00 86.50 214 GLN A CA 1
ATOM 1523 C C . GLN A 1 214 ? -15.825 4.795 4.158 1.00 86.50 214 GLN A C 1
ATOM 1525 O O . GLN A 1 214 ? -16.284 5.578 3.329 1.00 86.50 214 GLN A O 1
ATOM 1530 N N . THR A 1 215 ? -16.102 3.488 4.156 1.00 85.81 215 THR A N 1
ATOM 1531 C CA . THR A 1 215 ? -17.048 2.854 3.234 1.00 85.81 215 THR A CA 1
ATOM 1532 C C . THR A 1 215 ? -18.223 2.226 3.977 1.00 85.81 215 THR A C 1
ATOM 1534 O O . THR A 1 215 ? -18.173 1.988 5.186 1.00 85.81 215 THR A O 1
ATOM 1537 N N . ALA A 1 216 ? -19.328 2.015 3.259 1.00 85.56 216 ALA A N 1
ATOM 1538 C CA . ALA A 1 216 ? -20.506 1.384 3.830 1.00 85.56 216 ALA A CA 1
ATOM 1539 C C . ALA A 1 216 ? -20.213 -0.091 4.198 1.00 85.56 216 ALA A C 1
ATOM 1541 O O . ALA A 1 216 ? -19.579 -0.790 3.407 1.00 85.56 216 ALA A O 1
ATOM 1542 N N . PRO A 1 217 ? -20.708 -0.596 5.344 1.00 88.56 217 PRO A N 1
ATOM 1543 C CA . PRO A 1 217 ? -21.519 0.116 6.331 1.00 88.56 217 PRO A CA 1
ATOM 1544 C C . PRO A 1 217 ? -20.67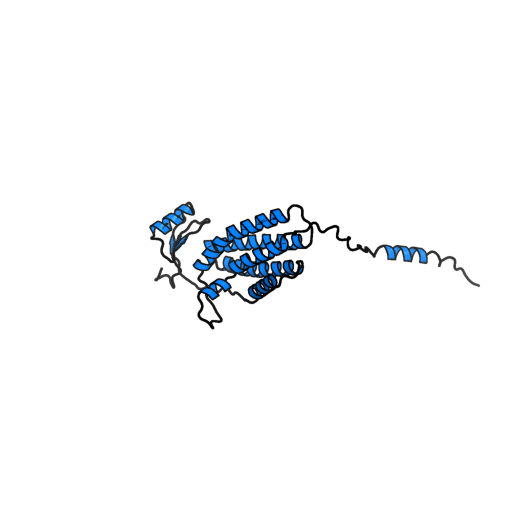1 1.101 7.152 1.00 88.56 217 PRO A C 1
ATOM 1546 O O . PRO A 1 217 ? -19.649 0.719 7.719 1.00 88.56 217 PRO A O 1
ATOM 1549 N N . PHE A 1 218 ? -21.103 2.366 7.230 1.00 90.81 218 PHE A N 1
ATOM 1550 C CA . PHE A 1 218 ? -20.396 3.407 7.981 1.00 90.81 218 PHE A CA 1
ATOM 1551 C C . PHE A 1 218 ? -20.571 3.143 9.476 1.00 90.81 218 PHE A C 1
ATOM 1553 O O . PHE A 1 218 ? -21.656 3.320 10.013 1.00 90.81 218 PHE A O 1
ATOM 1560 N N . VAL A 1 219 ? -19.537 2.680 10.161 1.00 91.56 219 VAL A N 1
ATOM 1561 C CA . VAL A 1 219 ? -19.582 2.266 11.564 1.00 91.56 219 VAL A CA 1
ATOM 1562 C C . VAL A 1 219 ? -18.403 2.855 12.312 1.00 91.56 219 VAL A C 1
ATOM 1564 O O . VAL A 1 219 ? -17.367 3.165 11.723 1.00 91.56 219 VAL A O 1
ATOM 1567 N N . VAL A 1 220 ? -18.545 2.975 13.625 1.00 88.50 220 VAL A N 1
ATOM 1568 C CA . VAL A 1 220 ? -17.419 3.232 14.518 1.00 88.50 220 VAL A CA 1
ATOM 1569 C C . VAL A 1 220 ? -17.090 1.948 15.255 1.00 88.50 220 VAL A C 1
ATOM 1571 O O . VAL A 1 220 ? -17.983 1.213 15.664 1.00 88.50 220 VAL A O 1
ATOM 1574 N N . ARG A 1 221 ? -15.800 1.663 15.399 1.00 88.12 221 ARG A N 1
ATOM 1575 C CA . ARG A 1 221 ? -15.273 0.491 16.086 1.00 88.12 221 ARG A CA 1
ATOM 1576 C C . ARG A 1 221 ? -14.322 0.933 17.178 1.00 88.12 221 ARG A C 1
ATOM 1578 O O . ARG A 1 221 ? -13.413 1.718 16.915 1.00 88.12 221 ARG A O 1
ATOM 1585 N N . ILE A 1 222 ? -14.514 0.411 18.379 1.00 85.31 222 ILE A N 1
ATOM 1586 C CA . ILE A 1 222 ? -13.649 0.652 19.531 1.00 85.31 222 ILE A CA 1
ATOM 1587 C C . ILE A 1 222 ? -13.071 -0.693 19.960 1.00 85.31 222 ILE A C 1
ATOM 1589 O O . ILE A 1 222 ? -13.810 -1.656 20.167 1.00 85.31 222 ILE A O 1
ATOM 1593 N N . GLY A 1 223 ? -11.746 -0.780 20.027 1.00 79.38 223 GLY A N 1
ATOM 1594 C CA . GLY A 1 223 ? -11.014 -2.005 20.332 1.00 79.38 223 GLY A CA 1
ATOM 1595 C C . GLY A 1 223 ? -9.728 -2.118 19.504 1.00 79.38 223 GLY A C 1
ATOM 1596 O O . GLY A 1 223 ? -9.341 -1.176 18.816 1.00 79.38 223 GLY A O 1
ATOM 1597 N N . PRO A 1 224 ? -9.036 -3.261 19.539 1.00 74.81 224 PRO A N 1
ATOM 1598 C CA . PRO A 1 224 ? -9.472 -4.527 20.119 1.00 74.81 224 PRO A CA 1
ATOM 1599 C C . PRO A 1 224 ? -9.357 -4.613 21.648 1.00 74.81 224 PRO A C 1
ATOM 1601 O O . PRO A 1 224 ? -8.430 -4.070 22.243 1.00 74.81 224 PRO A O 1
ATOM 1604 N N . TYR A 1 225 ? -10.276 -5.363 22.253 1.00 79.25 225 TYR A N 1
ATOM 1605 C CA . TYR A 1 225 ? -10.264 -5.829 23.640 1.00 79.25 225 TYR A CA 1
ATOM 1606 C C . TYR A 1 225 ? -9.927 -7.325 23.687 1.00 79.25 225 TYR A C 1
ATOM 1608 O O . TYR A 1 225 ? -10.205 -8.062 22.735 1.00 79.25 225 TYR A O 1
ATOM 1616 N N . ALA A 1 226 ? -9.329 -7.781 24.791 1.00 78.62 226 ALA A N 1
ATOM 1617 C CA . ALA A 1 226 ? -8.918 -9.178 24.951 1.00 78.62 226 ALA A CA 1
ATOM 1618 C C . ALA A 1 226 ? -10.110 -10.150 24.931 1.00 78.62 226 ALA A C 1
ATOM 1620 O O . ALA A 1 226 ? -10.024 -11.225 24.343 1.00 78.62 226 ALA A O 1
ATOM 1621 N N . ASP A 1 227 ? -11.235 -9.749 25.519 1.00 80.56 227 ASP A N 1
ATOM 1622 C CA . ASP A 1 227 ? -12.462 -10.532 25.598 1.00 80.56 227 ASP A CA 1
ATOM 1623 C C . ASP A 1 227 ? -13.698 -9.616 25.599 1.00 80.56 227 ASP A C 1
ATOM 1625 O O . ASP A 1 227 ? -13.586 -8.390 25.522 1.00 80.56 227 ASP A O 1
ATOM 1629 N N . ARG A 1 228 ? -14.887 -10.227 25.645 1.00 81.00 228 ARG A N 1
ATOM 1630 C CA . ARG A 1 228 ? -16.168 -9.510 25.658 1.00 81.00 228 ARG A CA 1
ATOM 1631 C C . ARG A 1 228 ? -16.420 -8.783 26.982 1.00 81.00 228 ARG A C 1
ATOM 1633 O O . ARG A 1 228 ? -17.213 -7.860 26.986 1.00 81.00 228 ARG A O 1
ATOM 1640 N N . ALA A 1 229 ? -15.811 -9.206 28.088 1.00 82.12 229 ALA A N 1
ATOM 1641 C CA . ALA A 1 229 ? -16.026 -8.573 29.388 1.00 82.12 229 ALA A CA 1
ATOM 1642 C C . ALA A 1 229 ? -15.247 -7.255 29.513 1.00 82.12 229 ALA A C 1
ATOM 1644 O O . ALA A 1 229 ? -15.691 -6.341 30.200 1.00 82.12 229 ALA A O 1
ATOM 1645 N N . GLY A 1 230 ? -14.094 -7.161 28.847 1.00 78.31 230 GLY A N 1
ATOM 1646 C CA . GLY A 1 230 ? -13.307 -5.936 28.748 1.00 78.31 230 GLY A CA 1
ATOM 1647 C C . GLY A 1 230 ? -13.797 -4.944 27.689 1.00 78.31 230 GLY A C 1
ATOM 1648 O O . GLY A 1 230 ? -13.308 -3.816 27.690 1.00 78.31 230 GLY A O 1
ATOM 1649 N N . ALA A 1 231 ? -14.702 -5.362 26.797 1.00 74.69 231 ALA A N 1
ATOM 1650 C CA . ALA A 1 231 ? -15.348 -4.524 25.784 1.00 74.69 231 ALA A CA 1
ATOM 1651 C C . ALA A 1 231 ? -16.644 -3.920 26.337 1.00 74.69 231 ALA A C 1
ATOM 1653 O O . ALA A 1 231 ? -16.799 -2.686 26.242 1.00 74.69 231 ALA A O 1
#

Sequence (231 aa):
MSGAPTRRALASVFALAFLASCTDSGQPKSAGPSNDVAGAPKLARDAGALLLQASAYDYGLAGALSGQQTRTVAAARYGTVMRGTATTISTFNATVLAATLDRTGPIREKLVPLADGLSDLARDGASYADGGDPAAFARVITDVGAGWQRLRDLSATLPKDDALQSTIARGMSFVVASKSSTQSTITTGPYTSAAEAKQALQRMGSPLNGSFSQTAPFVVRIGPYADRAGA

Radius of gyration: 28.47 Å; chains: 1; bounding box: 48×70×100 Å

Foldseek 3Di:
DDDDDPPPPVVVVVVVVVVVVPPPVPPPPPCDPALAQPCLVVLLVLLLVLLVLLQCVVVQVVPDDPPDPDGDDDLLNNLVSLQVSLVSLVVSLVVLCVRPVPGDDDLNVLSNVLSVLSNQLSVLSLVCSQPVDLVSVVVNLVSSQVSLVSSVVNCVVDPDDPVSVVSSCVSNVDDDDDDDDDFDKDKDDQDPALVVQVVVCVVVVVPPQWDFHRDPSTIIIHDRHRDPVRD